Protein AF-W0ET87-F1 (afdb_monomer_lite)

Radius of gyration: 22.45 Å; chains: 1; bounding box: 50×34×64 Å

Structure (mmCIF, N/CA/C/O backbone):
data_AF-W0ET87-F1
#
_entry.id   AF-W0ET87-F1
#
loop_
_atom_site.group_PDB
_atom_site.id
_atom_site.type_symbol
_atom_site.label_atom_id
_atom_site.label_alt_id
_atom_site.label_comp_id
_atom_site.label_asym_id
_atom_site.label_entity_id
_atom_site.label_seq_id
_atom_site.pdbx_PDB_ins_code
_atom_site.Cartn_x
_atom_site.Cartn_y
_atom_site.Cartn_z
_atom_site.occupancy
_atom_site.B_iso_or_equiv
_atom_site.auth_seq_id
_atom_site.auth_comp_id
_atom_site.auth_asym_id
_atom_site.auth_atom_id
_atom_site.pdbx_PDB_model_num
ATOM 1 N N . MET A 1 1 ? 5.822 -16.889 -12.668 1.00 68.94 1 MET A N 1
ATOM 2 C CA . MET A 1 1 ? 5.903 -16.813 -11.177 1.00 68.94 1 MET A CA 1
ATOM 3 C C . MET A 1 1 ? 5.513 -15.397 -10.814 1.00 68.94 1 MET A C 1
ATOM 5 O O . MET A 1 1 ? 6.050 -14.494 -11.427 1.00 68.94 1 MET A O 1
ATOM 9 N N . LYS A 1 2 ? 4.578 -15.199 -9.883 1.00 88.69 2 LYS A N 1
ATOM 10 C CA . LYS A 1 2 ? 4.020 -13.876 -9.563 1.00 88.69 2 LYS A CA 1
ATOM 11 C C . LYS A 1 2 ? 5.105 -12.882 -9.116 1.00 88.69 2 LYS A C 1
ATOM 13 O O . LYS A 1 2 ? 5.770 -13.155 -8.118 1.00 88.69 2 LYS A O 1
ATOM 18 N N . LYS A 1 3 ? 5.260 -11.749 -9.814 1.00 95.38 3 LYS A N 1
ATOM 19 C CA . LYS A 1 3 ? 6.274 -10.720 -9.506 1.00 95.38 3 LYS A CA 1
ATOM 20 C C . LYS A 1 3 ? 5.695 -9.312 -9.394 1.00 95.38 3 LYS A C 1
ATOM 22 O O . LYS A 1 3 ? 4.732 -8.964 -10.070 1.00 95.38 3 LYS A O 1
ATOM 27 N N . ILE A 1 4 ? 6.312 -8.495 -8.551 1.00 98.06 4 ILE A N 1
ATOM 28 C CA . ILE A 1 4 ? 6.191 -7.039 -8.587 1.00 98.06 4 ILE A CA 1
ATOM 29 C C . ILE A 1 4 ? 7.116 -6.546 -9.701 1.00 98.06 4 ILE A C 1
ATOM 31 O O . ILE A 1 4 ? 8.290 -6.918 -9.732 1.00 98.06 4 ILE A O 1
ATOM 35 N N . ILE A 1 5 ? 6.591 -5.725 -10.607 1.00 98.19 5 ILE A N 1
ATOM 36 C CA . ILE A 1 5 ? 7.354 -5.151 -11.715 1.00 98.19 5 ILE A CA 1
ATOM 37 C C . ILE A 1 5 ? 7.649 -3.686 -11.406 1.00 98.19 5 ILE A C 1
ATOM 39 O O . ILE A 1 5 ? 6.719 -2.911 -11.202 1.00 98.19 5 ILE A O 1
ATOM 43 N N . LEU A 1 6 ? 8.925 -3.308 -11.378 1.00 97.88 6 LEU A N 1
ATOM 44 C CA . LEU A 1 6 ? 9.379 -1.929 -11.198 1.00 97.88 6 LEU A CA 1
ATOM 45 C C . LEU A 1 6 ? 9.915 -1.379 -12.518 1.00 97.88 6 LEU A C 1
ATOM 47 O O . LEU A 1 6 ? 10.867 -1.918 -13.068 1.00 97.88 6 LEU A O 1
ATOM 51 N N . ILE A 1 7 ? 9.324 -0.300 -13.013 1.00 96.94 7 ILE A N 1
ATOM 52 C CA . ILE A 1 7 ? 9.696 0.339 -14.272 1.00 96.94 7 ILE A CA 1
ATOM 53 C C . ILE A 1 7 ? 10.144 1.764 -13.967 1.00 96.94 7 ILE A C 1
ATOM 55 O O . ILE A 1 7 ? 9.320 2.642 -13.713 1.00 96.94 7 ILE A O 1
ATOM 59 N N . ASP A 1 8 ? 11.456 1.974 -13.958 1.00 93.19 8 ASP A N 1
ATOM 60 C CA . ASP A 1 8 ? 12.087 3.251 -13.628 1.00 93.19 8 ASP A CA 1
ATOM 61 C C . ASP A 1 8 ? 13.429 3.369 -14.329 1.00 93.19 8 ASP A C 1
ATOM 63 O O . ASP A 1 8 ? 14.240 2.448 -14.294 1.00 93.19 8 ASP A O 1
ATOM 67 N N . ASP A 1 9 ? 13.658 4.520 -14.949 1.00 82.62 9 ASP A N 1
ATOM 68 C CA . ASP A 1 9 ? 14.855 4.810 -15.739 1.00 82.62 9 ASP A CA 1
ATOM 69 C C . ASP A 1 9 ? 16.151 4.866 -14.905 1.00 82.62 9 ASP A C 1
ATOM 71 O O . ASP A 1 9 ? 17.242 4.890 -15.476 1.00 82.62 9 ASP A O 1
ATOM 75 N N . ASN A 1 10 ? 16.035 4.890 -13.566 1.00 83.38 10 ASN A N 1
ATOM 76 C CA . ASN A 1 10 ? 17.120 5.053 -12.595 1.00 83.38 10 ASN A CA 1
ATOM 77 C C . ASN A 1 10 ? 18.115 6.154 -12.992 1.00 83.38 10 ASN A C 1
ATOM 79 O O . ASN A 1 10 ? 19.332 6.036 -12.794 1.00 83.38 10 ASN A O 1
ATOM 83 N N . ASN A 1 11 ? 17.607 7.238 -13.584 1.00 75.94 11 ASN A N 1
ATOM 84 C CA . ASN A 1 11 ? 18.454 8.286 -14.125 1.00 75.94 11 ASN A CA 1
ATOM 85 C C . ASN A 1 11 ? 19.392 8.827 -13.030 1.00 75.94 11 ASN A C 1
ATOM 87 O O . ASN A 1 11 ? 18.965 9.130 -11.916 1.00 75.94 11 ASN A O 1
ATOM 91 N N . LYS A 1 12 ? 20.694 8.926 -13.328 1.00 77.69 12 LYS A N 1
ATOM 92 C CA . LYS A 1 12 ? 21.753 9.360 -12.390 1.00 77.69 12 LYS A CA 1
ATOM 93 C C . LYS A 1 12 ? 21.871 8.523 -11.103 1.00 77.69 12 LYS A C 1
ATOM 95 O O . LYS A 1 12 ? 22.343 9.049 -10.096 1.00 77.69 12 LYS A O 1
ATOM 100 N N . ASN A 1 13 ? 21.501 7.239 -11.127 1.00 83.06 13 ASN A N 1
ATOM 101 C CA . ASN A 1 13 ? 21.606 6.337 -9.971 1.00 83.06 13 ASN A CA 1
ATOM 102 C C . ASN A 1 13 ? 20.797 6.828 -8.751 1.00 83.06 13 ASN A C 1
ATOM 104 O O . ASN A 1 13 ? 21.230 6.743 -7.597 1.00 83.06 13 ASN A O 1
ATOM 108 N N . GLN A 1 14 ? 19.622 7.404 -9.014 1.00 84.31 14 GLN A N 1
ATOM 109 C CA . GLN A 1 14 ? 18.748 7.962 -7.984 1.00 84.31 14 GLN A CA 1
ATOM 110 C C . GLN A 1 14 ? 18.312 6.919 -6.948 1.00 84.31 14 GLN A C 1
ATOM 112 O O . GLN A 1 14 ? 18.161 7.270 -5.780 1.00 84.31 14 GLN A O 1
ATOM 117 N N . ARG A 1 15 ? 18.164 5.640 -7.318 1.00 90.00 15 ARG A N 1
ATOM 118 C CA . ARG A 1 15 ? 17.818 4.579 -6.355 1.00 90.00 15 ARG A CA 1
ATOM 119 C C . ARG A 1 15 ? 18.801 4.513 -5.194 1.00 90.00 15 ARG A C 1
ATOM 121 O O . ARG A 1 15 ? 18.373 4.505 -4.041 1.00 90.00 15 ARG A O 1
ATOM 128 N N . ALA A 1 16 ? 20.103 4.550 -5.475 1.00 88.50 16 ALA A N 1
ATOM 129 C CA . ALA A 1 16 ? 21.128 4.552 -4.435 1.00 88.50 16 ALA A CA 1
ATOM 130 C C . ALA A 1 16 ? 21.018 5.785 -3.521 1.00 88.50 16 ALA A C 1
ATOM 132 O O . ALA A 1 16 ? 21.155 5.668 -2.304 1.00 88.50 16 ALA A O 1
ATOM 133 N N . VAL A 1 17 ? 20.700 6.956 -4.088 1.00 88.50 17 VAL A N 1
ATOM 134 C CA . VAL A 1 17 ? 20.497 8.204 -3.328 1.00 88.50 17 VAL A CA 1
ATOM 135 C C . VAL A 1 17 ? 19.325 8.086 -2.350 1.00 88.50 17 VAL A C 1
ATOM 137 O O . VAL A 1 17 ? 19.422 8.563 -1.221 1.00 88.50 17 VAL A O 1
ATOM 140 N N . TYR A 1 18 ? 18.245 7.406 -2.742 1.00 89.81 18 TYR A N 1
ATOM 141 C CA . TYR A 1 18 ? 17.087 7.157 -1.878 1.00 89.81 18 TYR A CA 1
ATOM 142 C C . TYR A 1 18 ? 17.233 5.915 -0.977 1.00 89.81 18 TYR A C 1
ATOM 144 O O . TYR A 1 18 ? 16.271 5.516 -0.324 1.00 89.81 18 TYR A O 1
ATOM 152 N N . GLY A 1 19 ? 18.416 5.291 -0.914 1.00 90.69 19 GLY A N 1
ATOM 153 C CA . GLY A 1 19 ? 18.654 4.100 -0.090 1.00 90.69 19 GLY A CA 1
ATOM 154 C C . GLY A 1 19 ? 18.003 2.820 -0.631 1.00 90.69 19 GLY A C 1
ATOM 155 O O . GLY A 1 19 ? 17.813 1.857 0.115 1.00 90.69 19 GLY A O 1
ATOM 156 N N . ALA A 1 20 ? 17.672 2.796 -1.924 1.00 94.00 20 ALA A N 1
ATOM 157 C CA . ALA A 1 20 ? 17.036 1.682 -2.619 1.00 94.00 20 ALA A CA 1
ATOM 158 C C . ALA A 1 20 ? 18.021 0.786 -3.395 1.00 94.00 20 ALA A C 1
ATOM 160 O O . ALA A 1 20 ? 17.602 0.056 -4.289 1.00 94.00 20 ALA A O 1
ATOM 161 N N . SER A 1 21 ? 19.312 0.777 -3.030 1.00 93.19 21 SER A N 1
ATOM 162 C CA . SER A 1 21 ? 20.344 -0.067 -3.668 1.00 93.19 21 SER A CA 1
ATOM 163 C C . SER A 1 21 ? 20.011 -1.561 -3.658 1.00 93.19 21 SER A C 1
ATOM 165 O O . SER A 1 21 ? 20.470 -2.301 -4.515 1.00 93.19 21 SER A O 1
ATOM 167 N N . PHE A 1 22 ? 19.153 -2.009 -2.733 1.00 94.62 22 PHE A N 1
ATOM 168 C CA . PHE A 1 22 ? 18.667 -3.390 -2.678 1.00 94.62 22 PHE A CA 1
ATOM 169 C C . PHE A 1 22 ? 17.938 -3.840 -3.959 1.00 94.62 22 PHE A C 1
ATOM 171 O O . PHE A 1 22 ? 17.780 -5.043 -4.166 1.00 94.62 22 PHE A O 1
ATOM 178 N N . VAL A 1 23 ? 17.438 -2.894 -4.770 1.00 94.31 23 VAL A N 1
ATOM 179 C CA . VAL A 1 23 ? 16.853 -3.170 -6.089 1.00 94.31 23 VAL A CA 1
ATOM 180 C C . VAL A 1 23 ? 17.948 -3.634 -7.042 1.00 94.31 23 VAL A C 1
ATOM 182 O O . VAL A 1 23 ? 17.816 -4.696 -7.634 1.00 94.31 23 VAL A O 1
ATOM 185 N N . ASP A 1 24 ? 19.037 -2.869 -7.126 1.00 92.56 24 ASP A N 1
ATOM 186 C CA . ASP A 1 24 ? 20.145 -3.114 -8.053 1.00 92.56 24 ASP A CA 1
ATOM 187 C C . ASP A 1 24 ? 21.079 -4.244 -7.560 1.00 92.56 24 ASP A C 1
ATOM 189 O O . ASP A 1 24 ? 21.813 -4.846 -8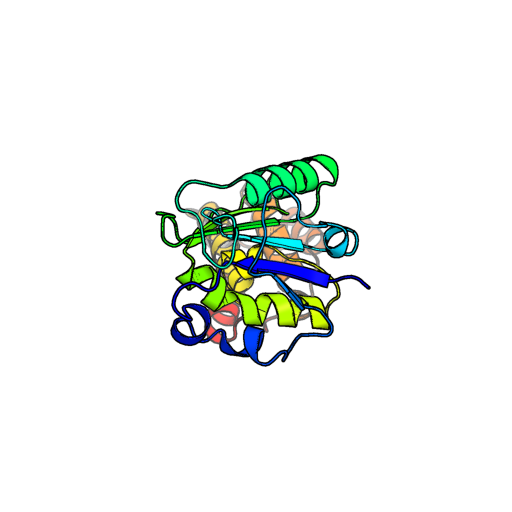.337 1.00 92.56 24 ASP A O 1
ATOM 193 N N . GLU A 1 25 ? 21.040 -4.558 -6.261 1.00 93.00 25 GLU A N 1
ATOM 194 C CA . GLU A 1 25 ? 21.728 -5.697 -5.629 1.00 93.00 25 GLU A CA 1
ATOM 195 C C . GLU A 1 25 ? 20.944 -7.021 -5.735 1.00 93.00 25 GLU A C 1
ATOM 197 O O . GLU A 1 25 ? 21.347 -8.021 -5.136 1.00 93.00 25 GLU A O 1
ATOM 202 N N . ASP A 1 26 ? 19.806 -7.043 -6.442 1.00 92.31 26 ASP A N 1
ATOM 203 C CA . ASP A 1 26 ? 18.967 -8.233 -6.646 1.00 92.31 26 ASP A CA 1
ATOM 204 C C . ASP A 1 26 ? 18.483 -8.908 -5.342 1.00 92.31 26 ASP A C 1
ATOM 206 O O . ASP A 1 26 ? 18.104 -10.085 -5.320 1.00 92.31 26 ASP A O 1
ATOM 210 N N . PHE A 1 27 ? 18.412 -8.162 -4.232 1.00 95.00 27 PHE A N 1
ATOM 211 C CA . PHE A 1 27 ? 18.064 -8.704 -2.908 1.00 95.00 27 PHE A CA 1
ATOM 212 C C . PHE A 1 27 ? 16.677 -9.378 -2.876 1.00 95.00 27 PHE A C 1
ATOM 214 O O . PHE A 1 27 ? 16.430 -10.296 -2.088 1.00 95.00 27 PHE A O 1
ATOM 221 N N . TYR A 1 28 ? 15.765 -8.926 -3.740 1.00 95.94 28 TYR A N 1
ATOM 222 C CA . TYR A 1 28 ? 14.410 -9.461 -3.895 1.00 95.94 28 TYR A CA 1
ATOM 223 C C . TYR A 1 28 ? 14.152 -10.061 -5.287 1.00 95.94 28 TYR A C 1
ATOM 225 O O . TYR A 1 28 ? 12.999 -10.103 -5.705 1.00 95.94 28 TYR A O 1
ATOM 233 N N . ALA A 1 29 ? 15.168 -10.531 -6.019 1.00 94.94 29 ALA A N 1
ATOM 234 C CA . ALA A 1 29 ? 15.014 -11.011 -7.406 1.00 94.94 29 ALA A CA 1
ATOM 235 C C . ALA A 1 29 ? 13.977 -12.147 -7.599 1.00 94.94 29 ALA A C 1
ATOM 237 O O . ALA A 1 29 ? 13.464 -12.372 -8.706 1.00 94.94 29 ALA A O 1
ATOM 238 N N . ASP A 1 30 ? 13.633 -12.863 -6.522 1.00 95.00 30 ASP A N 1
ATOM 239 C CA . ASP A 1 30 ? 12.583 -13.882 -6.503 1.00 95.00 30 ASP A CA 1
ATOM 240 C C . ASP A 1 30 ? 11.166 -13.302 -6.650 1.00 95.00 30 ASP A C 1
ATOM 242 O O . ASP A 1 30 ? 10.299 -13.955 -7.229 1.00 95.00 30 ASP A O 1
ATOM 246 N N . VAL A 1 31 ? 10.937 -12.071 -6.183 1.00 96.56 31 VAL A N 1
ATOM 247 C CA . VAL A 1 31 ? 9.611 -11.424 -6.148 1.00 96.56 31 VAL A CA 1
ATOM 248 C C . VAL A 1 31 ? 9.557 -10.052 -6.821 1.00 96.56 31 VAL A C 1
ATOM 250 O O . VAL A 1 31 ? 8.465 -9.584 -7.126 1.00 96.56 31 VAL A O 1
ATOM 253 N N . LEU A 1 32 ? 10.699 -9.414 -7.068 1.00 97.38 32 LEU A N 1
ATOM 254 C CA . LEU A 1 32 ? 10.841 -8.134 -7.753 1.00 97.38 32 LEU A CA 1
ATOM 255 C C . LEU A 1 32 ? 11.541 -8.360 -9.094 1.00 97.38 32 LEU A C 1
ATOM 257 O O . LEU A 1 32 ? 12.531 -9.084 -9.180 1.00 97.38 32 LEU A O 1
ATOM 261 N N . TYR A 1 33 ? 11.030 -7.726 -10.141 1.00 96.56 33 TYR A N 1
ATOM 262 C CA . TYR A 1 33 ? 11.700 -7.615 -11.428 1.00 96.56 33 TYR A CA 1
ATOM 263 C C . TYR A 1 33 ? 11.714 -6.148 -11.836 1.00 96.56 33 TYR A C 1
ATOM 265 O O . TYR A 1 33 ? 10.653 -5.529 -11.892 1.00 96.56 33 TYR A O 1
ATOM 273 N N . HIS A 1 34 ? 12.896 -5.585 -12.076 1.00 95.44 34 HIS A N 1
ATOM 274 C CA . HIS A 1 34 ? 13.030 -4.183 -12.455 1.00 95.44 34 HIS A CA 1
ATOM 275 C C . HIS A 1 34 ? 13.462 -4.040 -13.918 1.00 95.44 34 HIS A C 1
ATOM 277 O O . HIS A 1 34 ? 14.212 -4.860 -14.446 1.00 95.44 34 HIS A O 1
ATOM 283 N N . VAL A 1 35 ? 12.959 -2.999 -14.577 1.00 94.88 35 VAL A N 1
ATOM 284 C CA . VAL A 1 35 ? 13.202 -2.701 -15.987 1.00 94.88 35 VAL A CA 1
ATOM 285 C C . VAL A 1 35 ? 13.437 -1.202 -16.136 1.00 94.88 35 VAL A C 1
ATOM 287 O O . VAL A 1 35 ? 12.665 -0.396 -15.628 1.00 94.88 35 VAL A O 1
ATOM 290 N N . GLU A 1 36 ? 14.501 -0.825 -16.840 1.00 92.69 36 GLU A N 1
ATOM 291 C CA . GLU A 1 36 ? 14.894 0.589 -16.979 1.00 92.69 36 GLU A CA 1
ATOM 292 C C . GLU A 1 36 ? 14.797 1.090 -18.419 1.00 92.69 36 GLU A C 1
ATOM 294 O O . GLU A 1 36 ? 14.453 2.238 -18.675 1.00 92.69 36 GLU A O 1
ATOM 299 N N . LYS A 1 37 ? 15.112 0.219 -19.382 1.00 93.56 37 LYS A N 1
ATOM 300 C CA . LYS A 1 37 ? 15.305 0.585 -20.786 1.00 93.56 37 LYS A CA 1
ATOM 301 C C . LYS A 1 37 ? 14.165 0.032 -21.625 1.00 93.56 37 LYS A C 1
ATOM 303 O O . LYS A 1 37 ? 14.208 -1.126 -22.041 1.00 93.56 37 LYS A O 1
ATOM 308 N N . LEU A 1 38 ? 13.155 0.860 -21.868 1.00 94.19 38 LEU A N 1
ATOM 309 C CA . LEU A 1 38 ? 11.981 0.504 -22.662 1.00 94.19 38 LEU A CA 1
ATOM 310 C C . LEU A 1 38 ? 11.735 1.521 -23.767 1.00 94.19 38 LEU A C 1
ATOM 312 O O . LEU A 1 38 ? 12.108 2.677 -23.641 1.00 94.19 38 LEU A O 1
ATOM 316 N N . ASN A 1 39 ? 11.100 1.087 -24.848 1.00 93.56 39 ASN A N 1
ATOM 317 C CA . ASN A 1 39 ? 10.609 1.954 -25.910 1.00 93.56 39 ASN A CA 1
ATOM 318 C C . ASN A 1 39 ? 9.333 1.370 -26.536 1.00 93.56 39 ASN A C 1
ATOM 320 O O . ASN A 1 39 ? 8.828 0.320 -26.127 1.00 93.56 39 ASN A O 1
ATOM 324 N N . SER A 1 40 ? 8.823 2.034 -27.573 1.00 92.50 40 SER A N 1
ATOM 325 C CA . SER A 1 40 ? 7.613 1.626 -28.296 1.00 92.50 40 SER A CA 1
ATOM 326 C C . SER A 1 40 ? 7.639 0.203 -28.868 1.00 92.50 40 SER A C 1
ATOM 328 O O . SER A 1 40 ? 6.568 -0.353 -29.091 1.00 92.50 40 SER A O 1
ATOM 330 N N . GLN A 1 41 ? 8.808 -0.408 -29.073 1.00 93.62 41 GLN A N 1
ATOM 331 C CA . GLN A 1 41 ? 8.971 -1.747 -29.655 1.00 93.62 41 GLN A CA 1
ATOM 332 C C . GLN A 1 41 ? 9.352 -2.818 -28.626 1.00 93.62 41 GLN A C 1
ATOM 334 O O . GLN A 1 41 ? 9.460 -3.989 -28.985 1.00 93.62 41 GLN A O 1
ATOM 339 N N . SER A 1 42 ? 9.551 -2.449 -27.358 1.00 94.06 42 SER A N 1
ATOM 340 C CA . SER A 1 42 ? 9.906 -3.406 -26.310 1.00 94.06 42 SER A CA 1
ATOM 341 C C . SER A 1 42 ? 8.849 -4.503 -26.159 1.00 94.06 42 SER A C 1
ATOM 343 O O . SER A 1 42 ? 7.640 -4.236 -26.217 1.00 94.06 42 SER A O 1
ATOM 345 N N . ASP A 1 43 ? 9.318 -5.734 -25.943 1.00 94.62 43 ASP A N 1
ATOM 346 C CA . ASP A 1 43 ? 8.470 -6.848 -25.529 1.00 94.62 43 ASP A CA 1
ATOM 347 C C . ASP A 1 43 ? 8.020 -6.629 -24.080 1.00 94.62 43 ASP A C 1
ATOM 349 O O . ASP A 1 43 ? 8.847 -6.464 -23.185 1.00 94.62 43 ASP A O 1
ATOM 353 N N . LEU A 1 44 ? 6.704 -6.615 -23.867 1.00 95.69 44 LEU A N 1
ATOM 354 C CA . LEU A 1 44 ? 6.077 -6.413 -22.561 1.00 95.69 44 LEU A CA 1
ATOM 355 C C . LEU A 1 44 ? 5.611 -7.734 -21.929 1.00 95.69 44 LEU A C 1
ATOM 357 O O . LEU A 1 44 ? 4.888 -7.717 -20.938 1.00 95.69 44 LEU A O 1
ATOM 361 N N . SER A 1 45 ? 6.032 -8.889 -22.462 1.00 94.88 45 SER A N 1
ATOM 362 C CA . SER A 1 45 ? 5.673 -10.217 -21.941 1.00 94.88 45 SER A CA 1
ATOM 363 C C . SER A 1 45 ? 6.034 -10.428 -20.464 1.00 94.88 45 SER A C 1
ATOM 365 O O . SER A 1 45 ? 5.391 -11.228 -19.783 1.00 94.88 45 SER A O 1
ATOM 367 N N . PHE A 1 46 ? 6.997 -9.668 -19.928 1.00 94.12 46 PHE A N 1
ATOM 368 C CA . PHE A 1 46 ? 7.329 -9.653 -18.500 1.00 94.12 46 PHE A CA 1
ATOM 369 C C . PHE A 1 46 ? 6.167 -9.182 -17.605 1.00 94.12 46 PHE A C 1
ATOM 371 O O . PHE A 1 46 ? 6.153 -9.492 -16.414 1.00 94.12 46 PHE A O 1
ATOM 378 N N . LEU A 1 47 ? 5.181 -8.467 -18.159 1.00 96.44 47 LEU A N 1
ATOM 379 C CA . LEU A 1 47 ? 3.980 -8.040 -17.440 1.00 96.44 47 LEU A CA 1
ATOM 380 C C . LEU A 1 47 ? 2.966 -9.175 -17.233 1.00 96.44 47 LEU A C 1
ATOM 382 O O . LEU A 1 47 ? 2.130 -9.071 -16.336 1.00 96.44 47 LEU A O 1
ATOM 386 N N . ASN A 1 48 ? 3.046 -10.272 -17.995 1.00 93.69 48 ASN A N 1
ATOM 387 C CA . ASN A 1 48 ? 2.076 -11.377 -17.929 1.00 93.69 48 ASN A CA 1
ATOM 388 C C . ASN A 1 48 ? 2.017 -12.046 -16.543 1.00 93.69 48 ASN A C 1
ATOM 390 O O . ASN A 1 48 ? 0.993 -12.600 -16.153 1.00 93.69 48 ASN A O 1
ATOM 394 N N . ASP A 1 49 ? 3.123 -11.998 -15.799 1.00 91.00 49 ASP A N 1
ATOM 395 C CA . ASP A 1 49 ? 3.268 -12.552 -14.449 1.00 91.00 49 ASP A CA 1
ATOM 396 C C . ASP A 1 49 ? 3.142 -11.473 -13.345 1.00 91.00 49 ASP A C 1
ATOM 398 O O . ASP A 1 49 ? 3.388 -11.750 -12.162 1.00 91.00 49 ASP A O 1
ATOM 402 N N . ALA A 1 50 ? 2.792 -10.234 -13.707 1.00 96.94 50 ALA A N 1
ATOM 403 C CA . ALA A 1 50 ? 2.751 -9.111 -12.781 1.00 96.94 50 ALA A CA 1
ATOM 404 C C . ALA A 1 50 ? 1.597 -9.244 -11.777 1.00 96.94 50 ALA A C 1
ATOM 406 O O . ALA A 1 50 ? 0.432 -9.374 -12.142 1.00 96.94 50 ALA A O 1
ATOM 407 N N . VAL A 1 51 ? 1.917 -9.148 -10.486 1.00 97.19 51 VAL A N 1
ATOM 408 C CA . VAL A 1 51 ? 0.914 -8.932 -9.425 1.00 97.19 51 VAL A CA 1
ATOM 409 C C . VAL A 1 51 ? 0.726 -7.463 -9.080 1.00 97.19 51 VAL A C 1
ATOM 411 O O . VAL A 1 51 ? -0.256 -7.107 -8.436 1.00 97.19 51 VAL A O 1
ATOM 414 N N . CYS A 1 52 ? 1.693 -6.631 -9.452 1.00 98.25 52 CYS A N 1
ATOM 415 C CA . CYS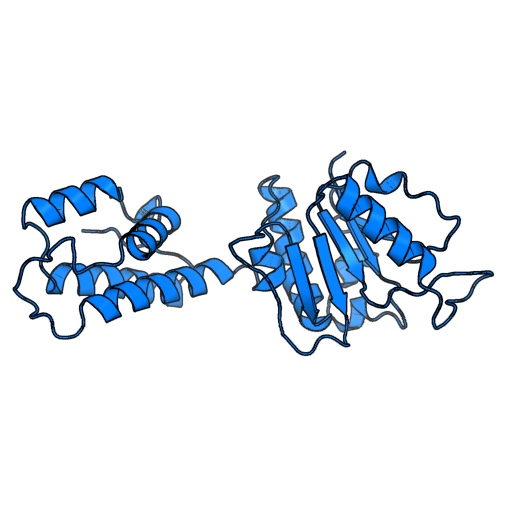 A 1 52 ? 1.695 -5.199 -9.220 1.00 98.25 52 CYS A CA 1
ATOM 416 C C . CYS A 1 52 ? 2.690 -4.551 -10.184 1.00 98.25 52 CYS A C 1
ATOM 418 O O . CYS A 1 52 ? 3.794 -5.076 -10.349 1.00 98.25 52 CYS A O 1
ATOM 420 N N . VAL A 1 53 ? 2.332 -3.407 -10.765 1.00 98.44 53 VAL A N 1
ATOM 421 C CA . VAL A 1 53 ? 3.221 -2.606 -11.619 1.00 98.44 53 VAL A CA 1
ATOM 422 C C . VAL A 1 53 ? 3.530 -1.272 -10.940 1.00 98.44 53 VAL A C 1
ATOM 424 O O . VAL A 1 53 ? 2.632 -0.533 -10.557 1.00 98.44 53 VAL A O 1
ATOM 427 N N . MET A 1 54 ? 4.806 -0.954 -10.769 1.00 98.25 54 MET A N 1
ATOM 428 C CA . MET A 1 54 ? 5.282 0.331 -10.261 1.00 98.25 54 MET A CA 1
ATOM 429 C C . MET A 1 54 ? 5.908 1.077 -11.428 1.00 98.25 54 MET A C 1
ATOM 431 O O . MET A 1 54 ? 6.946 0.656 -11.931 1.00 98.25 54 MET A O 1
ATOM 435 N N . LEU A 1 55 ? 5.272 2.151 -11.874 1.00 97.62 55 LEU A N 1
ATOM 436 C CA . LEU A 1 55 ? 5.633 2.856 -13.096 1.00 97.62 55 LEU A CA 1
ATOM 437 C C . LEU A 1 55 ? 6.078 4.281 -12.773 1.00 97.62 55 LEU A C 1
ATOM 439 O O . LEU A 1 55 ? 5.351 5.050 -12.141 1.00 97.62 55 LEU A O 1
ATOM 443 N N . HIS A 1 56 ? 7.277 4.634 -13.225 1.00 95.75 56 HIS A N 1
ATOM 444 C CA . HIS A 1 56 ? 7.747 6.008 -13.182 1.00 95.75 56 HIS A CA 1
ATOM 445 C C . HIS A 1 56 ? 6.896 6.878 -14.121 1.00 95.75 56 HIS A C 1
ATOM 447 O O . HIS A 1 56 ? 6.824 6.625 -15.323 1.00 95.75 56 HIS A O 1
ATOM 453 N N . ASP A 1 57 ? 6.241 7.910 -13.587 1.00 93.56 57 ASP A N 1
ATOM 454 C CA . ASP A 1 57 ? 5.213 8.667 -14.317 1.00 93.56 57 ASP A CA 1
ATOM 455 C C . ASP A 1 57 ? 5.786 9.488 -15.487 1.00 93.56 57 ASP A C 1
ATOM 457 O O . ASP A 1 57 ? 5.105 9.753 -16.476 1.00 93.56 57 ASP A O 1
ATOM 461 N N . SER A 1 58 ? 7.071 9.840 -15.425 1.00 90.75 58 SER A N 1
ATOM 462 C CA . SER A 1 58 ? 7.782 10.508 -16.519 1.00 90.75 58 SER A CA 1
ATOM 463 C C . SER A 1 58 ? 8.768 9.585 -17.238 1.00 90.75 58 SER A C 1
ATOM 465 O O . SER A 1 58 ? 9.793 10.065 -17.709 1.00 90.75 58 SER A O 1
ATOM 467 N N . LEU A 1 59 ? 8.516 8.269 -17.269 1.00 92.44 59 LEU A N 1
ATOM 468 C CA . LEU A 1 59 ? 9.374 7.296 -17.958 1.00 92.44 59 LEU A CA 1
ATOM 469 C C . LEU A 1 59 ? 9.633 7.714 -19.412 1.00 92.44 59 LEU A C 1
ATOM 471 O O . LEU A 1 59 ? 8.698 7.796 -20.210 1.00 92.44 59 LEU A O 1
ATOM 475 N N . GLU A 1 60 ? 10.898 7.943 -19.748 1.00 92.19 60 GLU A N 1
ATOM 476 C CA . GLU A 1 60 ? 11.343 8.278 -21.101 1.00 92.19 60 GLU A CA 1
ATOM 477 C C . GLU A 1 60 ? 11.725 7.021 -21.889 1.00 92.19 60 GLU A C 1
ATOM 479 O O . GLU A 1 60 ? 12.267 6.060 -21.338 1.00 92.19 60 GLU A O 1
ATOM 484 N N . ASP A 1 61 ? 11.474 7.030 -23.198 1.00 91.94 61 ASP A N 1
ATOM 485 C CA . ASP A 1 61 ? 11.855 5.922 -24.066 1.00 91.94 61 ASP A CA 1
ATOM 486 C C . ASP A 1 61 ? 13.379 5.870 -24.257 1.00 91.94 61 ASP A C 1
ATOM 488 O O . ASP A 1 61 ? 14.029 6.869 -24.563 1.00 91.94 61 ASP A O 1
ATOM 492 N N . TYR A 1 62 ? 13.946 4.671 -24.165 1.00 92.75 62 TYR A N 1
ATOM 493 C CA . TYR A 1 62 ? 15.343 4.380 -24.458 1.00 92.75 62 TYR A CA 1
ATOM 494 C C . TYR A 1 62 ? 15.510 3.929 -25.916 1.00 92.75 62 TYR A C 1
ATOM 496 O O . TYR A 1 62 ? 15.129 2.814 -26.296 1.00 92.75 62 TYR A O 1
ATOM 504 N N . ILE A 1 63 ? 16.087 4.793 -26.752 1.00 91.25 63 ILE A N 1
ATOM 505 C CA . ILE A 1 63 ? 16.232 4.595 -28.199 1.00 91.25 63 ILE A CA 1
ATOM 506 C C . ILE A 1 63 ? 17.694 4.828 -28.582 1.00 91.25 63 ILE A C 1
ATOM 508 O O . ILE A 1 63 ? 18.299 5.824 -28.203 1.00 91.25 63 ILE A O 1
ATOM 512 N N . ASN A 1 64 ? 18.279 3.905 -29.351 1.00 90.69 64 ASN A N 1
ATOM 513 C CA . ASN A 1 64 ? 19.651 4.016 -29.868 1.00 90.69 64 ASN A CA 1
ATOM 514 C C . ASN A 1 64 ? 20.734 4.286 -28.801 1.00 90.69 64 ASN A C 1
ATOM 516 O O . ASN A 1 64 ? 21.758 4.890 -29.102 1.00 90.69 64 ASN A O 1
ATOM 520 N N . GLY A 1 65 ? 20.539 3.800 -27.571 1.00 87.88 65 GLY A N 1
ATOM 521 C CA . GLY A 1 65 ? 21.525 3.924 -26.494 1.00 87.88 65 GLY A CA 1
ATOM 522 C C . GLY A 1 65 ? 21.295 5.094 -25.533 1.00 87.88 65 GLY A C 1
ATOM 523 O O . GLY A 1 65 ? 22.019 5.193 -24.540 1.00 87.88 65 GLY A O 1
ATOM 524 N N . GLU A 1 66 ? 20.279 5.925 -25.770 1.00 90.56 66 GLU A N 1
ATOM 525 C CA . GLU A 1 66 ? 19.999 7.134 -24.990 1.00 90.56 66 GLU A CA 1
ATOM 526 C C . GLU A 1 66 ? 18.516 7.235 -24.609 1.00 90.56 66 GLU A C 1
ATOM 528 O O . GLU A 1 66 ? 17.647 6.690 -25.291 1.00 90.56 66 GLU A O 1
ATOM 533 N N . PHE A 1 67 ? 18.225 7.936 -23.509 1.00 88.75 67 PHE A N 1
ATOM 534 C CA . PHE A 1 67 ? 16.857 8.309 -23.147 1.00 88.75 67 PHE A CA 1
ATOM 535 C C . PHE A 1 67 ? 16.427 9.523 -23.972 1.00 88.75 67 PHE A C 1
ATOM 537 O O . PHE A 1 67 ? 17.118 10.544 -24.004 1.00 88.75 67 PHE A O 1
ATOM 544 N N . VAL A 1 68 ? 15.301 9.397 -24.670 1.00 89.06 68 VAL A N 1
ATOM 545 C CA . VAL A 1 68 ? 14.759 10.443 -25.535 1.00 89.06 68 VAL A CA 1
ATOM 546 C C . VAL A 1 68 ? 13.732 11.249 -24.755 1.00 89.06 68 VAL A C 1
ATOM 548 O O . VAL A 1 68 ? 12.588 10.823 -24.576 1.00 89.06 68 VAL A O 1
ATOM 551 N N . PHE A 1 69 ? 14.142 12.451 -24.346 1.00 82.88 69 PHE A N 1
ATOM 552 C CA . PHE A 1 69 ? 13.277 13.415 -23.671 1.00 82.88 69 PHE A CA 1
ATOM 553 C C . PHE A 1 69 ? 11.973 13.614 -24.452 1.00 82.88 69 PHE A C 1
ATOM 555 O O . PHE A 1 69 ? 12.006 13.782 -25.673 1.00 82.88 69 PHE A O 1
ATOM 562 N N . SER A 1 70 ? 10.834 13.627 -23.753 1.00 83.81 70 SER A N 1
ATOM 563 C CA . SER A 1 70 ? 9.458 13.738 -24.287 1.00 83.81 70 SER A CA 1
ATOM 564 C C . SER A 1 70 ? 8.892 12.538 -25.061 1.00 83.81 70 SER A C 1
ATOM 566 O O . SER A 1 70 ? 7.730 12.579 -25.472 1.00 83.81 70 SER A O 1
ATOM 568 N N . SER A 1 71 ? 9.656 11.456 -25.246 1.00 89.88 71 SER A N 1
ATOM 569 C CA . SER A 1 71 ? 9.123 10.211 -25.806 1.00 89.88 71 SER A CA 1
ATOM 570 C C . SER A 1 71 ? 8.655 9.295 -24.678 1.00 89.88 71 SER A C 1
ATOM 572 O O . SER A 1 71 ? 9.460 8.875 -23.855 1.00 89.88 71 SER A O 1
ATOM 574 N N . HIS A 1 72 ? 7.358 8.985 -24.642 1.00 92.50 72 HIS A N 1
ATOM 575 C CA . HIS A 1 72 ? 6.719 8.218 -23.561 1.00 92.50 72 HIS A CA 1
ATOM 576 C C . HIS A 1 72 ? 5.922 7.011 -24.086 1.00 92.50 72 HIS A C 1
ATOM 578 O O . HIS A 1 72 ? 4.953 6.569 -23.471 1.00 92.50 72 HIS A O 1
ATOM 584 N N . LYS A 1 73 ? 6.289 6.469 -25.254 1.00 94.19 73 LYS A N 1
ATOM 585 C CA . LYS A 1 73 ? 5.498 5.437 -25.938 1.00 94.19 73 LYS A CA 1
ATOM 586 C C . LYS A 1 73 ? 5.494 4.100 -25.213 1.00 94.19 73 LYS A C 1
ATOM 588 O O . LYS A 1 73 ? 4.484 3.403 -25.254 1.00 94.19 73 LYS A O 1
ATOM 593 N N . ALA A 1 74 ? 6.581 3.732 -24.538 1.00 94.19 74 ALA A N 1
ATOM 594 C CA . ALA A 1 74 ? 6.578 2.569 -23.657 1.00 94.19 74 ALA A CA 1
ATOM 595 C C . ALA A 1 74 ? 5.585 2.746 -22.505 1.00 94.19 74 ALA A C 1
ATOM 597 O O . ALA A 1 74 ? 4.815 1.830 -22.225 1.00 94.19 74 ALA A O 1
ATOM 598 N N . LYS A 1 75 ? 5.579 3.929 -21.875 1.00 95.12 75 LYS A N 1
ATOM 599 C CA . LYS A 1 75 ? 4.675 4.258 -20.770 1.00 95.12 75 LYS A CA 1
ATOM 600 C C . LYS A 1 75 ? 3.212 4.124 -21.198 1.00 95.12 75 LYS A C 1
ATOM 602 O O . LYS A 1 75 ? 2.483 3.389 -20.545 1.00 95.12 75 LYS A O 1
ATOM 607 N N . GLU A 1 76 ? 2.830 4.745 -22.317 1.00 95.75 76 GLU A N 1
ATOM 608 C CA . GLU A 1 76 ? 1.471 4.654 -22.883 1.00 95.75 76 GLU A CA 1
ATOM 609 C C . GLU A 1 76 ? 1.033 3.183 -23.039 1.00 95.75 76 GLU A C 1
ATOM 611 O O . GLU A 1 76 ? -0.010 2.783 -22.532 1.00 95.75 76 GLU A O 1
ATOM 616 N N . ARG A 1 77 ? 1.883 2.333 -23.635 1.00 97.00 77 ARG A N 1
ATOM 617 C CA . ARG A 1 77 ? 1.588 0.898 -23.813 1.00 97.00 77 ARG A CA 1
ATOM 618 C C . ARG A 1 77 ? 1.444 0.132 -22.492 1.00 97.00 77 ARG A C 1
ATOM 620 O O . ARG A 1 77 ? 0.684 -0.830 -22.422 1.00 97.00 77 ARG A O 1
ATOM 627 N N . ILE A 1 78 ? 2.211 0.501 -21.466 1.00 97.25 78 ILE A N 1
ATOM 628 C CA . ILE A 1 78 ? 2.115 -0.115 -20.135 1.00 97.25 78 ILE A CA 1
ATOM 629 C C . ILE A 1 78 ? 0.823 0.324 -19.441 1.00 97.25 78 ILE A C 1
ATOM 631 O O . ILE A 1 78 ? 0.170 -0.501 -18.809 1.00 97.25 78 ILE A O 1
ATOM 635 N N . GLU A 1 79 ? 0.440 1.595 -19.563 1.00 96.44 79 GLU A N 1
ATOM 636 C CA . GLU A 1 79 ? -0.827 2.104 -19.031 1.00 96.44 79 GLU A CA 1
ATOM 637 C C . GLU A 1 79 ? -2.025 1.414 -19.692 1.00 96.44 79 GLU A C 1
ATOM 639 O O . GLU A 1 79 ? -2.921 0.968 -18.975 1.00 96.44 79 GLU A O 1
ATOM 644 N N . ASP A 1 80 ? -2.003 1.233 -21.017 1.00 96.69 80 ASP A N 1
ATOM 645 C CA . ASP A 1 80 ? -3.023 0.469 -21.748 1.00 96.69 80 ASP A CA 1
ATOM 646 C C . ASP A 1 80 ? -3.129 -0.966 -21.204 1.00 96.69 80 ASP A C 1
ATOM 648 O O . ASP A 1 80 ? -4.214 -1.422 -20.842 1.00 96.69 80 ASP A O 1
ATOM 652 N N . TYR A 1 81 ? -1.995 -1.656 -21.030 1.00 96.44 81 TYR A N 1
ATOM 653 C CA . TYR A 1 81 ? -1.967 -2.995 -20.431 1.00 96.44 81 TYR A CA 1
ATOM 654 C C . TYR A 1 81 ? -2.556 -3.018 -19.011 1.00 96.44 81 TYR A C 1
ATOM 656 O O . TYR A 1 81 ? -3.308 -3.930 -18.652 1.00 96.44 81 TYR A O 1
ATOM 664 N N . ILE A 1 82 ? -2.216 -2.029 -18.177 1.00 96.56 82 ILE A N 1
ATOM 665 C CA . IL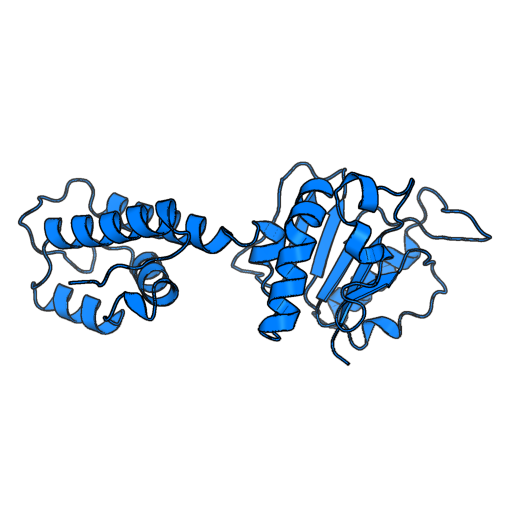E A 1 82 ? -2.740 -1.922 -16.810 1.00 96.56 82 ILE A CA 1
ATOM 666 C C . ILE A 1 82 ? -4.261 -1.761 -16.834 1.00 96.56 82 ILE A C 1
ATOM 668 O O . ILE A 1 82 ? -4.957 -2.424 -16.063 1.00 96.56 82 ILE A O 1
ATOM 672 N N . GLN A 1 83 ? -4.781 -0.921 -17.730 1.00 94.81 83 GLN A N 1
ATOM 673 C CA . GLN A 1 83 ? -6.217 -0.699 -17.886 1.00 94.81 83 GLN A CA 1
ATOM 674 C C . GLN A 1 83 ? -6.944 -1.953 -18.387 1.00 94.81 83 GLN A C 1
ATOM 676 O O . GLN A 1 83 ? -8.007 -2.286 -17.864 1.00 94.81 83 GLN A O 1
ATOM 681 N N . GLU A 1 84 ? -6.367 -2.672 -19.351 1.00 96.00 84 GLU A N 1
ATOM 682 C CA . GLU A 1 84 ? -6.944 -3.898 -19.917 1.00 96.00 84 GLU A CA 1
ATOM 683 C C . GLU A 1 84 ? -6.976 -5.060 -18.914 1.00 96.00 84 GLU A C 1
ATOM 685 O O . GLU A 1 84 ? -7.939 -5.829 -18.874 1.00 96.00 84 GLU A O 1
ATOM 690 N N . THR A 1 85 ? -5.931 -5.200 -18.096 1.00 95.50 85 THR A N 1
ATOM 691 C CA . THR A 1 85 ? -5.779 -6.338 -17.172 1.00 95.50 85 THR A CA 1
ATOM 692 C C . THR A 1 85 ? -6.294 -6.066 -15.762 1.00 95.50 85 THR A C 1
ATOM 694 O O . THR A 1 85 ? -6.559 -7.007 -15.012 1.00 95.50 85 THR A O 1
ATOM 697 N N . GLY A 1 86 ? -6.424 -4.795 -15.374 1.00 95.19 86 GLY A N 1
ATOM 698 C CA . GLY A 1 86 ? -6.780 -4.396 -14.015 1.00 95.19 86 GLY A CA 1
ATOM 699 C C . GLY A 1 86 ? -5.712 -4.746 -12.973 1.00 95.19 86 GLY A C 1
ATOM 700 O O . GLY A 1 86 ? -6.037 -4.879 -11.789 1.00 95.19 86 GLY A O 1
ATOM 701 N N . VAL A 1 87 ? -4.452 -4.935 -13.389 1.00 96.94 87 VAL A N 1
ATOM 702 C CA . VAL A 1 87 ? -3.349 -5.207 -12.459 1.00 96.94 87 VAL A CA 1
ATOM 703 C C . VAL A 1 87 ? -3.181 -4.026 -11.487 1.00 96.94 87 VAL A C 1
ATOM 705 O O . VAL A 1 87 ? -3.228 -2.868 -11.911 1.00 96.94 87 VAL A O 1
ATOM 708 N N . PRO A 1 88 ? -2.985 -4.276 -10.179 1.00 98.00 88 PRO A N 1
ATOM 709 C CA . PRO A 1 88 ? -2.690 -3.211 -9.230 1.00 98.00 88 PRO A CA 1
ATOM 710 C C . PRO A 1 88 ? -1.465 -2.396 -9.658 1.00 98.00 88 PRO A C 1
ATOM 712 O O . PRO A 1 88 ? -0.481 -2.969 -10.136 1.00 98.00 88 PRO A O 1
ATOM 715 N N . TYR A 1 89 ? -1.488 -1.076 -9.464 1.00 98.31 89 TYR A N 1
ATOM 716 C CA . TYR A 1 89 ? -0.371 -0.237 -9.893 1.00 98.31 89 TYR A CA 1
ATOM 717 C C . TYR A 1 89 ? -0.107 0.999 -9.031 1.00 98.31 89 TYR A C 1
ATOM 719 O O . TYR A 1 89 ? -0.950 1.452 -8.252 1.00 98.31 89 TYR A O 1
ATOM 727 N N . VAL A 1 90 ? 1.105 1.530 -9.186 1.00 98.12 90 VAL A N 1
ATOM 728 C CA . VAL A 1 90 ? 1.609 2.732 -8.519 1.00 98.12 90 VAL A CA 1
ATOM 729 C C . VAL A 1 90 ? 2.262 3.633 -9.559 1.00 98.12 90 VAL A C 1
ATOM 731 O O . VAL A 1 90 ? 3.139 3.168 -10.286 1.00 98.12 90 VAL A O 1
ATOM 734 N N . LEU A 1 91 ? 1.888 4.913 -9.590 1.00 97.44 91 LEU A N 1
ATOM 735 C CA . LEU A 1 91 ? 2.598 5.940 -10.358 1.00 97.44 91 LEU A CA 1
ATOM 736 C C . LEU A 1 91 ? 3.456 6.788 -9.430 1.00 97.44 91 LEU A C 1
ATOM 738 O O . LEU A 1 91 ? 2.952 7.380 -8.471 1.00 97.44 91 LEU A O 1
ATOM 742 N N . PHE A 1 92 ? 4.750 6.889 -9.725 1.00 96.56 92 PHE A N 1
ATOM 743 C CA . PHE A 1 92 ? 5.677 7.670 -8.910 1.00 96.56 92 PHE A CA 1
ATOM 744 C C . PHE A 1 92 ? 6.540 8.610 -9.741 1.00 96.56 92 PHE A C 1
ATOM 746 O O . PHE A 1 92 ? 6.922 8.300 -10.864 1.00 96.56 92 PHE A O 1
ATOM 753 N N . SER A 1 93 ? 6.845 9.778 -9.183 1.00 93.44 93 SER A N 1
ATOM 754 C CA . SER A 1 93 ? 7.676 10.794 -9.830 1.00 93.44 93 SER A CA 1
ATOM 755 C C . SER A 1 93 ? 8.130 11.832 -8.810 1.00 93.44 93 SER A C 1
ATOM 757 O O . SER A 1 93 ? 7.493 12.024 -7.772 1.00 93.44 93 SER A O 1
ATOM 759 N N . ASP A 1 94 ? 9.229 12.524 -9.104 1.00 88.75 94 ASP A N 1
ATOM 760 C CA . ASP A 1 94 ? 9.633 13.726 -8.365 1.00 88.75 94 ASP A CA 1
ATOM 761 C C . ASP A 1 94 ? 8.693 14.917 -8.640 1.00 88.75 94 ASP A C 1
ATOM 763 O O . ASP A 1 94 ? 8.601 15.832 -7.824 1.00 88.75 94 ASP A O 1
ATOM 767 N N . GLY A 1 95 ? 7.956 14.903 -9.759 1.00 85.06 95 GLY A N 1
ATOM 768 C CA . GLY A 1 95 ? 7.007 15.960 -10.132 1.00 85.06 95 GLY A CA 1
ATOM 769 C C . GLY A 1 95 ? 5.695 15.952 -9.337 1.00 85.06 95 GLY A C 1
ATOM 770 O O . GLY A 1 95 ? 4.904 16.890 -9.436 1.00 85.06 95 GLY A O 1
ATOM 771 N N . HIS A 1 96 ? 5.448 14.913 -8.539 1.00 90.62 96 HIS A N 1
ATOM 772 C CA . HIS A 1 96 ? 4.236 14.796 -7.736 1.00 90.62 96 HIS A CA 1
ATOM 773 C C . HIS A 1 96 ? 4.250 15.763 -6.546 1.00 90.62 96 HIS A C 1
ATOM 775 O O . HIS A 1 96 ? 5.193 15.813 -5.757 1.00 90.62 96 HIS A O 1
ATOM 781 N N . SER A 1 97 ? 3.180 16.546 -6.385 1.00 81.81 97 SER A N 1
ATOM 782 C CA . SER A 1 97 ? 3.078 17.566 -5.330 1.00 81.81 97 SER A CA 1
ATOM 783 C C . SER A 1 97 ? 2.687 16.988 -3.965 1.00 81.81 97 SER A C 1
ATOM 785 O O . SER A 1 97 ? 3.082 17.523 -2.923 1.00 81.81 97 SER A O 1
ATOM 787 N N . ILE A 1 98 ? 1.976 15.863 -3.967 1.00 82.06 98 ILE A N 1
ATOM 788 C CA . ILE A 1 98 ? 1.447 15.170 -2.790 1.00 82.06 98 ILE A CA 1
ATOM 789 C C . ILE A 1 98 ? 2.323 13.986 -2.390 1.00 82.06 98 ILE A C 1
ATOM 791 O O . ILE A 1 98 ? 2.969 13.370 -3.230 1.00 82.06 98 ILE A O 1
ATOM 795 N N . THR A 1 99 ? 2.356 13.679 -1.091 1.00 86.69 99 THR A N 1
ATOM 796 C CA . THR A 1 99 ? 3.121 12.547 -0.546 1.00 86.69 99 THR A CA 1
ATOM 797 C C . THR A 1 99 ? 2.659 11.238 -1.176 1.00 86.69 99 THR A C 1
ATOM 799 O O . THR A 1 99 ? 3.480 10.569 -1.785 1.00 86.69 99 THR A O 1
ATOM 802 N N . ALA A 1 100 ? 1.361 10.921 -1.105 1.00 91.69 100 ALA A N 1
ATOM 803 C CA . ALA A 1 100 ? 0.752 9.788 -1.798 1.00 91.69 100 ALA A CA 1
ATOM 804 C C . ALA A 1 100 ? -0.765 9.979 -1.983 1.00 91.69 100 ALA A C 1
ATOM 806 O O . ALA A 1 100 ? -1.437 10.532 -1.109 1.00 91.69 100 ALA A O 1
ATOM 807 N N . GLU A 1 101 ? -1.306 9.468 -3.087 1.00 93.19 101 GLU A N 1
ATOM 808 C CA . GLU A 1 101 ? -2.726 9.463 -3.434 1.00 93.19 101 GLU A CA 1
ATOM 809 C C . GLU A 1 101 ? -3.256 8.037 -3.560 1.00 93.19 101 GLU A C 1
ATOM 811 O O . GLU A 1 101 ? -3.210 7.412 -4.620 1.00 93.19 101 GLU A O 1
ATOM 816 N N . TRP A 1 102 ? -3.792 7.536 -2.455 1.00 94.19 102 TRP A N 1
ATOM 817 C CA . TRP A 1 102 ? -4.512 6.272 -2.391 1.00 94.19 102 TRP A CA 1
ATOM 818 C C . TRP A 1 102 ? -5.950 6.539 -1.945 1.00 94.19 102 TRP A C 1
ATOM 820 O O . TRP A 1 102 ? -6.196 7.436 -1.133 1.00 94.19 102 TRP A O 1
ATOM 830 N N . ARG A 1 103 ? -6.904 5.777 -2.483 1.00 88.94 103 ARG A N 1
ATOM 831 C CA . ARG A 1 103 ? -8.339 5.963 -2.230 1.00 88.94 103 ARG A CA 1
ATOM 832 C C . ARG A 1 103 ? -8.973 4.638 -1.822 1.00 88.94 103 ARG A C 1
ATOM 834 O O . ARG A 1 103 ? -8.665 3.600 -2.404 1.00 88.94 103 ARG A O 1
ATOM 841 N N . GLU A 1 104 ? -9.870 4.674 -0.838 1.00 84.50 104 GLU A N 1
ATOM 842 C CA . GLU A 1 104 ? -10.533 3.468 -0.317 1.00 84.50 104 GLU A CA 1
ATOM 843 C C . GLU A 1 104 ? -11.438 2.824 -1.382 1.00 84.50 104 GLU A C 1
ATOM 845 O O . GLU A 1 104 ? -11.569 1.604 -1.424 1.00 84.50 104 GLU A O 1
ATOM 850 N N . GLU A 1 105 ? -12.010 3.634 -2.278 1.00 89.44 105 GLU A N 1
ATOM 851 C CA . GLU A 1 105 ? -12.891 3.205 -3.370 1.00 89.44 105 GLU A CA 1
ATOM 852 C C . GLU A 1 105 ? -12.137 2.478 -4.494 1.00 89.44 105 GLU A C 1
ATO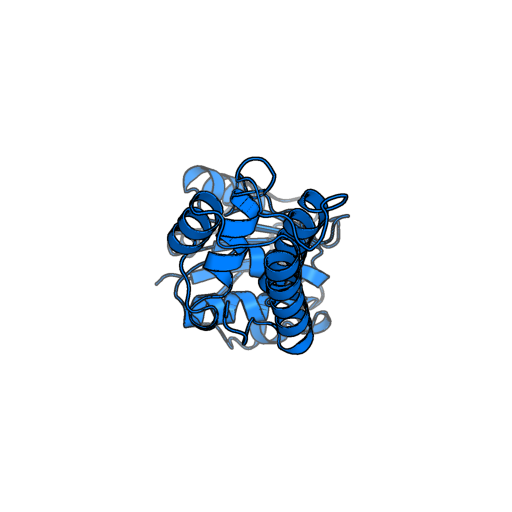M 854 O O . GLU A 1 105 ? -12.720 1.672 -5.217 1.00 89.44 105 GLU A O 1
ATOM 859 N N . THR A 1 106 ? -10.835 2.742 -4.631 1.00 91.12 106 THR A N 1
ATOM 860 C CA . THR A 1 106 ? -9.944 2.129 -5.628 1.00 91.12 106 THR A CA 1
ATOM 861 C C . THR A 1 106 ? -8.679 1.615 -4.937 1.00 91.12 106 THR A C 1
ATOM 863 O O . THR A 1 106 ? -7.581 2.131 -5.165 1.00 91.12 106 THR A O 1
ATOM 866 N N . PRO A 1 107 ? -8.802 0.589 -4.074 1.00 92.56 107 PRO A N 1
ATOM 867 C CA . PRO A 1 107 ? -7.758 0.226 -3.119 1.00 92.56 107 PRO A CA 1
ATOM 868 C C . PRO A 1 107 ? -6.511 -0.390 -3.769 1.00 92.56 107 PRO A C 1
ATOM 870 O O . PRO A 1 107 ? -5.477 -0.501 -3.116 1.00 92.56 107 PRO A O 1
ATOM 873 N N . ASN A 1 108 ? -6.595 -0.775 -5.043 1.00 95.94 108 ASN A N 1
ATOM 874 C CA . ASN A 1 108 ? -5.513 -1.399 -5.805 1.00 95.94 108 ASN A CA 1
ATOM 875 C C . ASN A 1 108 ? -4.667 -0.387 -6.593 1.00 95.94 108 ASN A C 1
ATOM 877 O O . ASN A 1 108 ? -3.868 -0.798 -7.430 1.00 95.94 108 ASN A O 1
ATOM 881 N N . VAL A 1 109 ? -4.848 0.916 -6.358 1.00 96.94 109 VAL A N 1
ATOM 882 C CA . VAL A 1 109 ? -4.175 1.969 -7.123 1.00 96.94 109 VAL A CA 1
ATOM 883 C C . VAL A 1 109 ? -3.591 3.030 -6.199 1.00 96.94 109 VAL A C 1
ATOM 885 O O . VAL A 1 109 ? -4.265 3.518 -5.291 1.00 96.94 109 VAL A O 1
ATOM 888 N N . VAL A 1 110 ? -2.345 3.418 -6.468 1.00 97.31 110 VAL A N 1
ATOM 889 C CA . VAL A 1 110 ? -1.756 4.668 -5.974 1.00 97.31 110 VAL A CA 1
ATOM 890 C C . VAL A 1 110 ? -1.524 5.576 -7.176 1.00 97.31 110 VAL A C 1
ATOM 892 O O . VAL A 1 110 ? -0.593 5.361 -7.952 1.00 97.31 110 VAL A O 1
ATOM 895 N N . TYR A 1 111 ? -2.395 6.572 -7.342 1.00 95.50 111 TYR A N 1
ATOM 896 C CA . TYR A 1 111 ? -2.425 7.439 -8.527 1.00 95.50 111 TYR A CA 1
ATOM 897 C C . TYR A 1 111 ? -1.220 8.370 -8.620 1.00 95.50 111 TYR A C 1
ATOM 899 O O . TYR A 1 111 ? -0.867 8.817 -9.704 1.00 95.50 111 TYR A O 1
ATOM 907 N N . SER A 1 112 ? -0.613 8.686 -7.480 1.00 95.62 112 SER A N 1
ATOM 908 C CA . SER A 1 112 ? 0.504 9.612 -7.396 1.00 95.62 112 SER A CA 1
ATOM 909 C C . SER A 1 112 ? 1.234 9.401 -6.074 1.00 95.62 112 SER A C 1
ATOM 911 O O . SER A 1 112 ? 0.608 9.399 -5.021 1.00 95.62 112 SER A O 1
ATOM 913 N N . ILE A 1 113 ? 2.548 9.208 -6.101 1.00 96.50 113 ILE A N 1
ATOM 914 C CA . ILE A 1 113 ? 3.419 9.222 -4.914 1.00 96.50 113 ILE A CA 1
ATOM 915 C C . ILE A 1 113 ? 4.744 9.902 -5.261 1.00 96.50 113 ILE A C 1
ATOM 917 O O . ILE A 1 113 ? 5.279 9.713 -6.358 1.00 96.50 113 ILE A O 1
ATOM 921 N N . LYS A 1 114 ? 5.280 10.719 -4.351 1.00 94.69 114 LYS A N 1
ATOM 922 C CA . LYS A 1 114 ? 6.620 11.303 -4.522 1.00 94.69 114 LYS A CA 1
ATOM 923 C C . LYS A 1 114 ? 7.669 10.202 -4.599 1.00 94.69 114 LYS A C 1
ATOM 925 O O . LYS A 1 114 ? 7.654 9.289 -3.778 1.00 94.69 114 LYS A O 1
ATOM 930 N N . LYS A 1 115 ? 8.624 10.311 -5.526 1.00 93.69 115 LYS A N 1
ATOM 931 C CA . LYS A 1 115 ? 9.699 9.314 -5.712 1.00 93.69 115 LYS A CA 1
ATOM 932 C C . LYS A 1 115 ? 10.463 9.015 -4.412 1.00 93.69 115 LYS A C 1
ATOM 934 O O . LYS A 1 115 ? 10.739 7.854 -4.122 1.00 93.69 115 LYS A O 1
ATOM 939 N N . SER A 1 116 ? 10.722 10.031 -3.585 1.00 92.50 116 SER A N 1
ATOM 940 C CA . SER A 1 116 ? 11.349 9.862 -2.265 1.00 92.50 116 SER A CA 1
ATOM 941 C C . SER A 1 116 ? 10.536 8.980 -1.311 1.00 92.50 116 SER A C 1
ATOM 943 O O . SER A 1 116 ? 11.097 8.114 -0.647 1.00 92.50 116 SER A O 1
ATOM 945 N N . GLU A 1 117 ? 9.218 9.174 -1.263 1.00 94.19 117 GLU A N 1
ATOM 946 C CA . GLU A 1 117 ? 8.294 8.411 -0.412 1.00 94.19 117 GLU A CA 1
ATOM 947 C C . GLU A 1 117 ? 8.109 6.990 -0.945 1.00 94.19 117 GLU A C 1
ATOM 949 O O . GLU A 1 117 ? 8.117 6.022 -0.188 1.00 94.19 117 GLU A O 1
ATOM 954 N N . PHE A 1 118 ? 8.019 6.855 -2.270 1.00 96.69 118 PHE A N 1
ATOM 955 C CA . PHE A 1 118 ? 7.965 5.562 -2.938 1.00 96.69 118 PHE A CA 1
ATOM 956 C C . PHE A 1 118 ? 9.154 4.688 -2.527 1.00 96.69 118 PHE A C 1
ATOM 958 O O . PHE A 1 118 ? 8.958 3.576 -2.036 1.00 96.69 118 PHE A O 1
ATOM 965 N N . TYR A 1 119 ? 10.384 5.199 -2.652 1.00 95.50 119 TYR A N 1
ATOM 966 C CA . TYR A 1 119 ? 11.580 4.439 -2.285 1.00 95.50 119 TYR A CA 1
ATOM 967 C C . TYR A 1 119 ? 11.726 4.214 -0.782 1.00 95.50 119 TYR A C 1
ATOM 969 O O . TYR A 1 119 ? 12.186 3.143 -0.378 1.00 95.50 119 TYR A O 1
ATOM 977 N N . LEU A 1 120 ? 11.272 5.162 0.044 1.00 94.06 120 LEU A N 1
ATOM 978 C CA . LEU A 1 120 ? 11.215 4.995 1.495 1.00 94.06 120 LEU A CA 1
ATOM 979 C C . LEU A 1 120 ? 10.358 3.780 1.891 1.00 94.06 120 LEU A C 1
ATOM 981 O O . LEU A 1 120 ? 10.728 3.030 2.795 1.00 94.06 120 LEU A O 1
ATOM 985 N N . HIS A 1 121 ? 9.234 3.559 1.204 1.00 95.81 121 HIS A N 1
ATOM 986 C CA . HIS A 1 121 ? 8.277 2.497 1.529 1.00 95.81 121 HIS A CA 1
ATOM 987 C C . HIS A 1 121 ? 8.486 1.192 0.744 1.00 95.81 121 HIS A C 1
ATOM 989 O O . HIS A 1 121 ? 8.006 0.133 1.166 1.00 95.81 121 HIS A O 1
ATOM 995 N N . LEU A 1 122 ? 9.220 1.232 -0.373 1.00 97.25 122 LEU A N 1
ATOM 996 C CA . LEU A 1 122 ? 9.372 0.116 -1.312 1.00 97.25 122 LEU A CA 1
ATOM 997 C C . LEU A 1 122 ? 9.844 -1.180 -0.640 1.00 97.25 122 LEU A C 1
ATOM 999 O O . LEU A 1 122 ? 9.281 -2.252 -0.872 1.00 97.25 122 LEU A O 1
ATOM 1003 N N . LYS A 1 123 ? 10.853 -1.090 0.233 1.00 96.38 123 LYS A N 1
ATOM 1004 C CA . LYS A 1 123 ? 11.425 -2.265 0.907 1.00 96.38 123 LYS A CA 1
ATOM 1005 C C . LYS A 1 123 ? 10.407 -2.985 1.792 1.00 96.38 123 LYS A C 1
ATOM 1007 O O . LYS A 1 123 ? 10.335 -4.218 1.785 1.00 96.38 123 LYS A O 1
ATOM 1012 N N . ASP A 1 124 ? 9.630 -2.223 2.556 1.00 95.38 124 ASP A N 1
ATOM 1013 C CA . ASP A 1 124 ? 8.602 -2.760 3.448 1.00 95.38 124 ASP A CA 1
ATOM 1014 C C . ASP A 1 124 ? 7.449 -3.378 2.640 1.00 95.38 124 ASP A C 1
ATOM 1016 O O . ASP A 1 124 ? 6.985 -4.469 2.975 1.00 95.38 124 ASP A O 1
ATOM 1020 N N . PHE A 1 125 ? 7.046 -2.739 1.536 1.00 97.25 125 PHE A N 1
ATOM 1021 C CA . PHE A 1 125 ? 6.024 -3.255 0.621 1.00 97.25 125 PHE A CA 1
ATOM 1022 C C . PHE A 1 125 ? 6.420 -4.611 0.016 1.00 97.25 125 PHE A C 1
ATOM 1024 O O . PHE A 1 125 ? 5.661 -5.579 0.111 1.00 97.25 125 PHE A O 1
ATOM 1031 N N . ILE A 1 126 ? 7.635 -4.723 -0.538 1.00 97.38 126 ILE A N 1
ATOM 1032 C CA . ILE A 1 126 ? 8.127 -5.984 -1.119 1.00 97.38 126 ILE A CA 1
ATOM 1033 C C . ILE A 1 126 ? 8.261 -7.064 -0.039 1.00 97.38 126 ILE A C 1
ATOM 1035 O O . ILE A 1 126 ? 7.864 -8.212 -0.248 1.00 97.38 126 ILE A O 1
ATOM 1039 N N . SER A 1 127 ? 8.781 -6.705 1.140 1.00 95.69 127 SER A N 1
ATOM 1040 C CA . SER A 1 127 ? 8.926 -7.640 2.263 1.00 95.69 127 SER A CA 1
ATOM 1041 C C . SER A 1 127 ? 7.577 -8.184 2.735 1.00 95.69 127 SER A C 1
ATOM 1043 O O . SER A 1 127 ? 7.464 -9.372 3.043 1.00 95.69 127 SER A O 1
ATOM 1045 N N . TYR A 1 128 ? 6.546 -7.336 2.765 1.00 94.50 128 TYR A N 1
ATOM 1046 C CA . TYR A 1 128 ? 5.187 -7.750 3.091 1.00 94.50 128 TYR A CA 1
ATOM 1047 C C . TYR A 1 128 ? 4.628 -8.721 2.048 1.00 94.50 128 TYR A C 1
ATOM 1049 O O . TYR A 1 128 ? 4.143 -9.791 2.420 1.00 94.50 128 TYR A O 1
ATOM 1057 N N . PHE A 1 129 ? 4.760 -8.406 0.755 1.00 96.00 129 PHE A N 1
ATOM 1058 C CA . PHE A 1 129 ? 4.320 -9.299 -0.318 1.00 96.00 129 PHE A CA 1
ATOM 1059 C C . PHE A 1 129 ? 5.030 -10.656 -0.254 1.00 96.00 129 PHE A C 1
ATOM 1061 O O . PHE A 1 129 ? 4.373 -11.694 -0.274 1.00 96.00 129 PHE A O 1
ATOM 1068 N N . LYS A 1 130 ? 6.355 -10.671 -0.077 1.00 95.31 130 LYS A N 1
ATOM 1069 C CA . LYS A 1 130 ? 7.138 -11.909 0.058 1.00 95.31 130 LYS A CA 1
ATOM 1070 C C . LYS A 1 130 ? 6.688 -12.766 1.244 1.00 95.31 130 LYS A C 1
ATOM 1072 O O . LYS A 1 130 ? 6.690 -13.990 1.154 1.00 95.31 130 LYS A O 1
ATOM 1077 N N . LYS A 1 131 ? 6.299 -12.136 2.357 1.00 93.31 131 LYS A N 1
ATOM 1078 C CA . LYS A 1 131 ? 5.848 -12.828 3.573 1.00 93.31 131 LYS A CA 1
ATOM 1079 C C . LYS A 1 131 ? 4.413 -13.352 3.468 1.00 93.31 131 LYS A C 1
ATOM 1081 O O . LYS A 1 131 ? 4.134 -14.443 3.956 1.00 93.31 131 LYS A O 1
ATOM 1086 N N . CYS A 1 132 ? 3.506 -12.558 2.905 1.00 91.06 132 CYS A N 1
ATOM 1087 C CA . CYS A 1 132 ? 2.061 -12.788 2.996 1.00 91.06 132 CYS A CA 1
ATOM 1088 C C . CYS A 1 132 ? 1.421 -13.231 1.671 1.00 91.06 132 CYS A C 1
ATOM 1090 O O . CYS A 1 132 ? 0.279 -13.679 1.676 1.00 91.06 132 CYS A O 1
ATOM 1092 N N . GLY A 1 133 ? 2.110 -13.066 0.540 1.00 92.00 133 GLY A N 1
ATOM 1093 C CA . GLY A 1 133 ? 1.593 -13.341 -0.805 1.00 92.00 133 GLY A CA 1
ATOM 1094 C C . GLY A 1 133 ? 0.547 -12.341 -1.315 1.00 92.00 133 GLY A C 1
ATOM 1095 O O . GLY A 1 133 ? 0.020 -12.532 -2.410 1.00 92.00 133 GLY A O 1
ATOM 1096 N N . ASN A 1 134 ? 0.255 -11.283 -0.550 1.00 92.31 134 ASN A N 1
ATOM 1097 C CA . ASN A 1 134 ? -0.785 -10.295 -0.841 1.00 92.31 134 ASN A CA 1
ATOM 1098 C C . ASN A 1 134 ? -0.187 -8.910 -1.116 1.00 92.31 134 ASN A C 1
ATOM 1100 O O . ASN A 1 134 ? 0.785 -8.510 -0.472 1.00 92.31 134 ASN A O 1
ATOM 1104 N N . ILE A 1 135 ? -0.803 -8.176 -2.044 1.00 95.31 135 ILE A N 1
ATOM 1105 C CA . ILE A 1 135 ? -0.497 -6.770 -2.326 1.00 95.31 135 ILE A CA 1
ATOM 1106 C C . ILE A 1 135 ? -1.379 -5.888 -1.441 1.00 95.31 135 ILE A C 1
ATOM 1108 O O . ILE A 1 135 ? -2.598 -6.032 -1.443 1.00 95.31 135 ILE A O 1
ATOM 1112 N N . ASP A 1 136 ? -0.760 -4.969 -0.701 1.00 93.88 136 ASP A N 1
ATOM 1113 C CA . ASP A 1 136 ? -1.458 -3.952 0.086 1.00 93.88 136 ASP A CA 1
ATOM 1114 C C . ASP A 1 136 ? -0.900 -2.568 -0.255 1.00 93.88 136 ASP A C 1
ATOM 1116 O O . ASP A 1 136 ? 0.169 -2.166 0.214 1.00 93.88 136 ASP A O 1
ATOM 1120 N N . MET A 1 137 ? -1.636 -1.834 -1.093 1.00 96.19 137 MET A N 1
ATOM 1121 C CA . MET A 1 137 ? -1.215 -0.522 -1.593 1.00 96.19 137 MET A CA 1
ATOM 1122 C C . MET A 1 137 ? -1.089 0.541 -0.503 1.00 96.19 137 MET A C 1
ATOM 1124 O O . MET A 1 137 ? -0.416 1.552 -0.696 1.00 96.19 137 MET A O 1
ATOM 1128 N N . ARG A 1 138 ? -1.662 0.310 0.680 1.00 93.44 138 ARG A N 1
ATOM 1129 C CA . ARG A 1 138 ? -1.513 1.236 1.805 1.00 93.44 138 ARG A CA 1
ATOM 1130 C C . ARG A 1 138 ? -0.082 1.245 2.335 1.00 93.44 138 ARG A C 1
ATOM 1132 O O . ARG A 1 138 ? 0.365 2.280 2.814 1.00 93.44 138 ARG A O 1
ATOM 1139 N N . ILE A 1 139 ? 0.655 0.137 2.201 1.00 94.94 139 ILE A N 1
ATOM 1140 C CA . ILE A 1 139 ? 2.056 0.055 2.639 1.00 94.94 139 ILE A CA 1
ATOM 1141 C C . ILE A 1 139 ? 2.946 0.930 1.762 1.00 94.94 139 ILE A C 1
ATOM 1143 O O . ILE A 1 139 ? 3.783 1.648 2.294 1.00 94.94 139 ILE A O 1
ATOM 1147 N N . ILE A 1 140 ? 2.774 0.901 0.436 1.00 96.50 140 ILE A N 1
ATOM 1148 C CA . ILE A 1 140 ? 3.573 1.760 -0.450 1.00 96.50 140 ILE A CA 1
ATOM 1149 C C . ILE A 1 140 ? 3.130 3.226 -0.347 1.00 96.50 140 ILE A C 1
ATOM 1151 O O . ILE A 1 140 ? 3.973 4.116 -0.352 1.00 96.50 140 ILE A O 1
ATOM 1155 N N . ALA A 1 141 ? 1.830 3.486 -0.166 1.00 94.38 141 ALA A N 1
ATOM 1156 C CA . ALA A 1 141 ? 1.304 4.842 -0.025 1.00 94.38 141 ALA A CA 1
ATOM 1157 C C . ALA A 1 141 ? 1.712 5.523 1.295 1.00 94.38 141 ALA A C 1
ATOM 1159 O O . ALA A 1 141 ? 2.047 6.704 1.298 1.00 94.38 141 ALA A O 1
ATOM 1160 N N . TYR A 1 142 ? 1.681 4.799 2.417 1.00 91.19 142 TYR A N 1
ATOM 1161 C CA . TYR A 1 142 ? 1.758 5.390 3.760 1.00 91.19 142 TYR A CA 1
ATOM 1162 C C . TYR A 1 142 ? 2.812 4.743 4.677 1.00 91.19 142 TYR A C 1
ATOM 1164 O O . TYR A 1 142 ? 2.927 5.119 5.842 1.00 91.19 142 TYR A O 1
ATOM 1172 N N . GLY A 1 143 ? 3.572 3.766 4.179 1.00 91.00 143 GLY A N 1
ATOM 1173 C CA . GLY A 1 143 ? 4.595 3.041 4.933 1.00 91.00 143 GLY A CA 1
ATOM 1174 C C . GLY A 1 143 ? 4.040 1.883 5.766 1.00 91.00 143 GLY A C 1
ATOM 1175 O O . GLY A 1 143 ? 2.834 1.730 5.943 1.00 91.00 143 GLY A O 1
ATOM 1176 N N . LYS A 1 144 ? 4.923 1.038 6.320 1.00 84.62 144 LYS A N 1
ATOM 1177 C CA . LYS A 1 144 ? 4.529 -0.160 7.101 1.00 84.62 144 LYS A CA 1
ATOM 1178 C C . LYS A 1 144 ? 3.658 0.126 8.326 1.00 84.62 144 LYS A C 1
ATOM 1180 O O . LYS A 1 144 ? 2.903 -0.743 8.755 1.00 84.62 144 LYS A O 1
ATOM 1185 N N . ASP A 1 145 ? 3.762 1.332 8.872 1.00 84.31 145 ASP A N 1
ATOM 1186 C CA . ASP A 1 145 ? 3.045 1.747 10.072 1.00 84.31 145 ASP A CA 1
ATOM 1187 C C . ASP A 1 145 ? 1.677 2.366 9.749 1.00 84.31 145 ASP A C 1
ATOM 1189 O O . ASP A 1 145 ? 1.001 2.828 10.663 1.00 84.31 145 ASP A O 1
ATOM 1193 N N . PHE A 1 146 ? 1.219 2.359 8.490 1.00 85.31 146 PHE A N 1
ATOM 1194 C CA . PHE A 1 146 ? -0.058 2.970 8.094 1.00 85.31 146 PHE A CA 1
ATOM 1195 C C . PHE A 1 146 ? -1.238 2.512 8.966 1.00 85.31 146 PHE A C 1
ATOM 1197 O O . PHE A 1 146 ? -2.152 3.284 9.259 1.00 85.31 146 PHE A O 1
ATOM 1204 N N . LEU A 1 147 ? -1.212 1.252 9.417 1.00 82.81 147 LEU A N 1
ATOM 1205 C CA . LEU A 1 147 ? -2.257 0.689 10.260 1.00 82.81 147 LEU A CA 1
ATOM 1206 C C . LEU A 1 147 ? -2.312 1.369 11.633 1.00 82.81 147 LEU A C 1
ATOM 1208 O O . LEU A 1 147 ? -3.400 1.575 12.165 1.00 82.81 147 LEU A O 1
ATOM 1212 N N . ARG A 1 148 ? -1.159 1.779 12.181 1.00 86.25 148 ARG A N 1
ATOM 1213 C CA . ARG A 1 148 ? -1.072 2.568 13.418 1.00 86.25 148 ARG A CA 1
ATOM 1214 C C . ARG A 1 148 ? -1.865 3.862 13.277 1.00 86.25 148 ARG A C 1
ATOM 1216 O O . ARG A 1 148 ? -2.657 4.209 14.157 1.00 86.25 148 ARG A O 1
ATOM 1223 N N . ASP A 1 149 ? -1.663 4.551 12.162 1.00 84.00 149 ASP A N 1
ATOM 1224 C CA . ASP A 1 149 ? -2.252 5.861 11.908 1.00 84.00 149 ASP A CA 1
ATOM 1225 C C . ASP A 1 149 ? -3.753 5.737 11.592 1.00 84.00 149 ASP A C 1
ATOM 1227 O O . ASP A 1 149 ? -4.560 6.517 12.105 1.00 84.00 149 ASP A O 1
ATOM 1231 N N . LEU A 1 150 ? -4.158 4.694 10.854 1.00 87.06 150 LEU A N 1
ATOM 1232 C CA . LEU A 1 150 ? -5.568 4.369 10.619 1.00 87.06 150 LEU A CA 1
ATOM 1233 C C . LEU A 1 150 ? -6.312 4.017 11.909 1.00 87.06 150 LEU A C 1
ATOM 1235 O O . LEU A 1 150 ? -7.387 4.566 12.147 1.00 87.06 150 LEU A O 1
ATOM 1239 N N . ILE A 1 151 ? -5.738 3.164 12.765 1.00 90.06 151 ILE A N 1
ATOM 1240 C CA . ILE A 1 151 ? -6.345 2.831 14.060 1.00 90.06 151 ILE A CA 1
ATOM 1241 C C . ILE A 1 151 ? -6.506 4.099 14.900 1.00 90.06 151 ILE A C 1
ATOM 1243 O O . ILE A 1 151 ? -7.584 4.333 15.439 1.00 90.06 151 ILE A O 1
ATOM 1247 N N . CYS A 1 152 ? -5.489 4.966 14.957 1.00 90.19 152 CYS A N 1
ATOM 1248 C CA . CYS A 1 152 ? -5.602 6.241 15.666 1.00 90.19 152 CYS A CA 1
ATOM 1249 C C . CYS A 1 152 ? -6.742 7.110 15.113 1.00 90.19 152 CYS A C 1
ATOM 1251 O O . CYS A 1 152 ? -7.519 7.651 15.899 1.00 90.19 152 CYS A O 1
ATOM 1253 N N . LYS A 1 153 ? -6.878 7.210 13.784 1.00 90.62 153 LYS A N 1
ATOM 1254 C CA . LYS A 1 153 ? -7.952 7.969 13.128 1.00 90.62 153 LYS A CA 1
ATOM 1255 C C . LYS A 1 153 ? -9.335 7.397 13.445 1.00 90.62 153 LYS A C 1
ATOM 1257 O O . LYS A 1 153 ? -10.235 8.152 13.800 1.00 90.62 153 LYS A O 1
ATOM 1262 N N . TRP A 1 154 ? -9.523 6.080 13.351 1.00 94.44 154 TRP A N 1
ATOM 1263 C CA . TRP A 1 154 ? -10.805 5.447 13.677 1.00 94.44 154 TRP A CA 1
ATOM 1264 C C . TRP A 1 154 ? -11.158 5.597 15.157 1.00 94.44 154 TRP A C 1
ATOM 1266 O O . TRP A 1 154 ? -12.288 5.954 15.476 1.00 94.44 154 TRP A O 1
ATOM 1276 N N . CYS A 1 155 ? -10.190 5.417 16.057 1.00 94.44 155 CYS A N 1
ATOM 1277 C CA . CYS A 1 155 ? -10.388 5.657 17.481 1.00 94.44 155 CYS A CA 1
ATOM 1278 C C . CYS A 1 155 ? -10.777 7.117 17.766 1.00 94.44 155 CYS A C 1
ATOM 1280 O O . CYS A 1 155 ? -11.674 7.364 18.565 1.00 94.44 155 CYS A O 1
ATOM 1282 N N . GLN A 1 156 ? -10.152 8.089 17.095 1.00 93.81 156 GLN A N 1
ATOM 1283 C CA . GLN A 1 156 ? -10.505 9.506 17.232 1.00 93.81 156 GLN A CA 1
ATOM 1284 C C . GLN A 1 156 ? -11.928 9.813 16.759 1.00 93.81 156 GLN A C 1
ATOM 1286 O O . GLN A 1 156 ? -12.597 10.605 17.412 1.00 93.81 156 GLN A O 1
ATOM 1291 N N . LEU A 1 157 ? -12.404 9.181 15.678 1.00 94.75 157 LEU A N 1
ATOM 1292 C CA . LEU A 1 157 ? -13.799 9.313 15.238 1.00 94.75 157 LEU A CA 1
ATOM 1293 C C . LEU A 1 157 ? -14.770 8.819 16.319 1.00 94.75 157 LEU A C 1
ATOM 1295 O O . LEU A 1 157 ? -15.715 9.522 16.647 1.00 94.75 157 LEU A O 1
ATOM 1299 N N . ILE A 1 158 ? -14.487 7.667 16.935 1.00 95.31 158 ILE A N 1
ATOM 1300 C CA . ILE A 1 158 ? -15.315 7.128 18.026 1.00 95.31 158 ILE A CA 1
ATOM 1301 C C . ILE A 1 158 ? -15.311 8.078 19.228 1.00 95.31 158 ILE A C 1
ATOM 1303 O O . ILE A 1 158 ? -16.367 8.420 19.746 1.00 95.31 158 ILE A O 1
ATOM 1307 N N . ILE A 1 159 ? -14.137 8.542 19.671 1.00 94.94 159 ILE A N 1
ATOM 1308 C CA . ILE A 1 159 ? -14.040 9.493 20.792 1.00 94.94 159 ILE A CA 1
ATOM 1309 C C . ILE A 1 159 ? -14.781 10.794 20.477 1.00 94.94 159 ILE A C 1
ATOM 1311 O O . ILE A 1 159 ? -15.434 11.346 21.359 1.00 94.94 159 ILE A O 1
ATOM 1315 N N . HIS A 1 160 ? -14.693 11.265 19.232 1.00 94.38 160 HIS A N 1
ATOM 1316 C CA . HIS A 1 160 ? -15.393 12.455 18.782 1.00 94.38 160 HIS A CA 1
ATOM 1317 C C . HIS A 1 160 ? -16.914 12.299 18.876 1.00 94.38 160 HIS A C 1
ATOM 1319 O O . HIS A 1 160 ? -17.567 13.208 19.377 1.00 94.38 160 HIS A O 1
ATOM 1325 N N . ASP A 1 161 ? -17.473 11.164 18.453 1.00 93.69 161 ASP A N 1
ATOM 1326 C CA . ASP A 1 161 ? -18.920 10.915 18.544 1.00 93.69 161 ASP A CA 1
ATOM 1327 C C . ASP A 1 161 ? -19.408 10.847 19.994 1.00 93.69 161 ASP A C 1
ATOM 1329 O O . ASP A 1 161 ? -20.531 11.233 20.307 1.00 93.69 161 ASP A O 1
ATOM 1333 N N . LEU A 1 162 ? -18.531 10.421 20.903 1.00 93.19 162 LEU A N 1
ATOM 1334 C CA . LEU A 1 162 ? -18.806 10.426 22.333 1.00 93.19 162 LEU A CA 1
ATOM 1335 C C . LEU A 1 162 ? -18.629 11.816 22.962 1.00 93.19 162 LEU A C 1
ATOM 1337 O O . LEU A 1 162 ? -18.819 11.945 24.168 1.00 93.19 162 LEU A O 1
ATOM 1341 N N . ASN A 1 163 ? -18.219 12.864 22.244 1.00 90.38 163 ASN A N 1
ATOM 1342 C CA . ASN A 1 163 ? -18.042 14.185 22.854 1.00 90.38 163 ASN A CA 1
ATOM 1343 C C . ASN A 1 163 ? -19.384 14.765 23.325 1.00 90.38 163 ASN A C 1
ATOM 1345 O O . ASN A 1 163 ? -20.378 14.740 22.612 1.00 90.38 163 ASN A O 1
ATOM 1349 N N . GLY A 1 164 ? -19.402 15.327 24.536 1.00 87.62 164 GLY A N 1
ATOM 1350 C CA . GLY A 1 164 ? -20.617 15.879 25.154 1.00 87.62 164 GLY A CA 1
ATOM 1351 C C . GLY A 1 164 ? -21.447 14.861 25.942 1.00 87.62 164 GLY A C 1
ATOM 1352 O O . GLY A 1 164 ? -22.284 15.268 26.742 1.00 87.62 164 GLY A O 1
ATOM 1353 N N . LEU A 1 165 ? -21.150 13.570 25.790 1.00 93.31 165 LEU A N 1
ATOM 1354 C CA . LEU A 1 165 ? -21.753 12.482 26.554 1.00 93.31 165 LEU A CA 1
ATOM 1355 C C . LEU A 1 165 ? -21.146 12.357 27.965 1.00 93.31 165 LEU A C 1
ATOM 1357 O O . LEU A 1 165 ? -19.927 12.528 28.153 1.00 93.31 165 LEU A O 1
ATOM 1361 N N . THR A 1 166 ? -21.980 12.069 28.968 1.00 93.81 166 THR A N 1
ATOM 1362 C CA . THR A 1 166 ? -21.553 11.933 30.370 1.00 93.81 166 THR A CA 1
ATOM 1363 C C . THR A 1 166 ? -20.913 10.572 30.630 1.00 93.81 166 THR A C 1
ATOM 1365 O O . THR A 1 166 ? -21.298 9.563 30.066 1.00 93.81 166 THR A O 1
ATOM 1368 N N . THR A 1 167 ? -19.904 10.505 31.500 1.00 93.69 167 THR A N 1
ATOM 1369 C CA . THR A 1 167 ? -19.112 9.274 31.702 1.00 93.69 167 THR A CA 1
ATOM 1370 C C . THR A 1 167 ? -19.936 8.072 32.180 1.00 93.69 167 THR A C 1
ATOM 1372 O O . THR A 1 167 ? -19.600 6.941 31.839 1.00 93.69 167 THR A O 1
ATOM 1375 N N . ASN A 1 168 ? -20.991 8.311 32.960 1.00 94.31 168 ASN A N 1
ATOM 1376 C CA . ASN A 1 168 ? -21.762 7.256 33.620 1.00 94.31 168 ASN A CA 1
ATOM 1377 C C . ASN A 1 168 ? -22.987 6.799 32.817 1.00 94.31 168 ASN A C 1
ATOM 1379 O O . ASN A 1 168 ? -23.673 5.883 33.260 1.00 94.31 168 ASN A O 1
ATOM 1383 N N . GLU A 1 169 ? -23.297 7.434 31.685 1.00 94.62 169 GLU A N 1
ATOM 1384 C CA . GLU A 1 169 ? -24.423 7.003 30.856 1.00 94.62 169 GLU A CA 1
ATOM 1385 C C . GLU A 1 169 ? -24.039 5.819 29.968 1.00 94.62 169 GLU A C 1
ATOM 1387 O O . GLU A 1 169 ? -22.881 5.667 29.559 1.00 94.62 169 GLU A O 1
ATOM 1392 N N . TYR A 1 170 ? -25.025 4.972 29.686 1.00 95.25 170 TYR A N 1
ATOM 1393 C CA . TYR A 1 170 ? -24.889 3.887 28.726 1.00 95.25 170 TYR A CA 1
ATOM 1394 C C . TYR A 1 170 ? -24.888 4.433 27.303 1.00 95.25 170 TYR A C 1
ATOM 1396 O O . TYR A 1 170 ? -25.561 5.418 26.997 1.00 95.25 170 TYR A O 1
ATOM 1404 N N . ILE A 1 171 ? -24.102 3.799 26.441 1.00 93.69 171 ILE A N 1
ATOM 1405 C CA . ILE A 1 171 ? -23.989 4.203 25.042 1.00 93.69 171 ILE A CA 1
ATOM 1406 C C . ILE A 1 171 ? -25.245 3.772 24.296 1.00 93.69 171 ILE A C 1
ATOM 1408 O O . ILE A 1 171 ? -25.655 2.621 24.378 1.00 93.69 171 ILE A O 1
ATOM 1412 N N . ASP A 1 172 ? -25.815 4.682 23.512 1.00 91.12 172 ASP A N 1
ATOM 1413 C CA . ASP A 1 172 ? -26.796 4.324 22.495 1.00 91.12 172 ASP A CA 1
ATOM 1414 C C . ASP A 1 172 ? -26.074 3.978 21.184 1.00 91.12 172 ASP A C 1
ATOM 1416 O O . ASP A 1 172 ? -25.131 4.656 20.765 1.00 91.12 172 ASP A O 1
ATOM 1420 N N . ILE A 1 173 ? -26.533 2.928 20.505 1.00 89.50 173 ILE A N 1
ATOM 1421 C CA . ILE A 1 173 ? -26.006 2.479 19.210 1.00 89.50 173 ILE A CA 1
ATOM 1422 C C . ILE A 1 173 ? -25.992 3.582 18.142 1.00 89.50 173 ILE A C 1
ATOM 1424 O O . ILE A 1 173 ? -25.162 3.551 17.228 1.00 89.50 173 ILE A O 1
ATOM 1428 N N . SER A 1 174 ? -26.937 4.516 18.199 1.00 90.06 174 SER A N 1
ATOM 1429 C CA . SER A 1 174 ? -27.027 5.643 17.271 1.00 90.06 174 SER A CA 1
ATOM 1430 C C . SER A 1 174 ? -25.924 6.682 17.488 1.00 90.06 174 SER A C 1
ATOM 1432 O O . SER A 1 174 ? -25.603 7.420 16.558 1.00 90.06 174 SER A O 1
ATOM 1434 N N . CYS A 1 175 ? -25.290 6.691 18.663 1.00 88.50 175 CYS A N 1
ATOM 1435 C CA . CYS A 1 175 ? -24.255 7.647 19.051 1.00 88.50 175 CYS A CA 1
ATOM 1436 C C . CYS A 1 175 ? -22.829 7.196 18.702 1.00 88.50 175 CYS A C 1
ATOM 1438 O O . CYS A 1 175 ? -21.874 7.838 19.129 1.00 88.50 175 CYS A O 1
ATOM 1440 N N . ILE A 1 176 ? -22.649 6.090 17.970 1.00 90.88 176 ILE A N 1
ATOM 1441 C CA . ILE A 1 176 ? -21.317 5.564 17.649 1.00 90.88 176 ILE A CA 1
ATOM 1442 C C . ILE A 1 176 ? -21.131 5.307 16.154 1.00 90.88 176 ILE A C 1
ATOM 1444 O O . ILE A 1 176 ? -21.955 4.675 15.486 1.00 90.88 176 ILE A O 1
ATOM 1448 N N . ASN A 1 177 ? -19.985 5.724 15.615 1.00 93.69 177 ASN A N 1
ATOM 1449 C CA . ASN A 1 177 ? -19.571 5.349 14.272 1.00 93.69 177 ASN A CA 1
ATOM 1450 C C . ASN A 1 177 ? -19.227 3.854 14.191 1.00 93.69 177 ASN A C 1
ATOM 1452 O O . ASN A 1 177 ? -18.093 3.418 14.407 1.00 93.69 177 ASN A O 1
ATOM 1456 N N . LYS A 1 178 ? -20.231 3.060 13.808 1.00 94.31 178 LYS A N 1
ATOM 1457 C CA . LYS A 1 178 ? -20.137 1.602 13.632 1.00 94.31 178 LYS A CA 1
ATOM 1458 C C . LYS A 1 178 ? -19.028 1.187 12.664 1.00 94.31 178 LYS A C 1
ATOM 1460 O O . LYS A 1 178 ? -18.373 0.173 12.898 1.00 94.31 178 LYS A O 1
ATOM 1465 N N . LYS A 1 179 ? -18.800 1.957 11.587 1.00 93.44 179 LYS A N 1
ATOM 1466 C CA . LYS A 1 179 ? -17.731 1.673 10.612 1.00 93.44 179 LYS A CA 1
ATOM 1467 C C . LYS A 1 179 ? -16.371 1.790 11.298 1.00 93.44 179 LYS A C 1
ATOM 1469 O O . LYS A 1 179 ? -15.574 0.862 11.205 1.00 93.44 179 LYS A O 1
ATOM 1474 N N . ALA A 1 180 ? -16.125 2.888 12.010 1.00 93.88 180 ALA A N 1
ATOM 1475 C CA . ALA A 1 180 ? -14.881 3.106 12.739 1.00 93.88 180 ALA A CA 1
ATOM 1476 C C . ALA A 1 180 ? -14.669 2.043 13.826 1.00 93.88 180 ALA A C 1
ATOM 1478 O O . ALA A 1 180 ? -13.600 1.439 13.871 1.00 93.88 180 ALA A O 1
ATOM 1479 N N . LEU A 1 181 ? -15.696 1.743 14.632 1.00 94.75 181 LEU A N 1
ATOM 1480 C CA . LEU A 1 181 ? -15.611 0.709 15.666 1.00 94.75 181 LEU A CA 1
ATOM 1481 C C . LEU A 1 181 ? -15.253 -0.653 15.066 1.00 94.75 181 LEU A C 1
ATOM 1483 O O . LEU A 1 181 ? -14.283 -1.272 15.492 1.00 94.75 181 LEU A O 1
ATOM 1487 N N . ARG A 1 182 ? -15.953 -1.088 14.013 1.00 94.00 182 ARG A N 1
ATOM 1488 C CA . ARG A 1 182 ? -15.649 -2.349 13.324 1.00 94.00 182 ARG A CA 1
ATOM 1489 C C . ARG A 1 182 ? -14.201 -2.412 12.841 1.00 94.00 182 ARG A C 1
ATOM 1491 O O . ARG A 1 182 ? -13.556 -3.447 12.998 1.00 94.00 182 ARG A O 1
ATOM 1498 N N . GLN A 1 183 ? -13.687 -1.316 12.285 1.00 92.50 183 GLN A N 1
ATOM 1499 C CA . GLN A 1 183 ? -12.301 -1.244 11.830 1.00 92.50 183 GLN A CA 1
ATOM 1500 C C . GLN A 1 183 ? -11.302 -1.321 12.993 1.00 92.50 183 GLN A C 1
ATOM 1502 O O . GLN A 1 183 ? -10.326 -2.062 12.892 1.00 92.50 183 GLN A O 1
ATOM 1507 N N . VAL A 1 184 ? -11.552 -0.637 14.116 1.00 92.94 184 VAL A N 1
ATOM 1508 C CA . VAL A 1 184 ? -10.701 -0.737 15.316 1.00 92.94 184 VAL A CA 1
ATOM 1509 C C . VAL A 1 184 ? -10.652 -2.174 15.825 1.00 92.94 184 VAL A C 1
ATOM 1511 O O . VAL A 1 184 ? -9.560 -2.702 16.031 1.00 92.94 184 VAL A O 1
ATOM 1514 N N . ILE A 1 185 ? -11.808 -2.824 15.976 1.00 91.75 185 ILE A N 1
ATOM 1515 C CA . ILE A 1 185 ? -11.877 -4.188 16.508 1.00 91.75 185 ILE A CA 1
ATOM 1516 C C . ILE A 1 185 ? -11.211 -5.180 15.562 1.00 91.75 185 ILE A C 1
ATOM 1518 O O . ILE A 1 185 ? -10.355 -5.941 15.999 1.00 91.75 185 ILE A O 1
ATOM 1522 N N . GLY A 1 186 ? -11.535 -5.137 14.266 1.00 87.75 186 GLY A N 1
ATOM 1523 C CA . GLY A 1 186 ? -10.987 -6.063 13.273 1.00 87.75 186 GLY A CA 1
ATOM 1524 C C . GLY A 1 186 ? -9.467 -5.967 13.116 1.00 87.75 186 GLY A C 1
ATOM 1525 O O . GLY A 1 186 ? -8.807 -6.987 12.947 1.00 87.75 186 GLY A O 1
ATOM 1526 N N . ASN A 1 187 ? -8.900 -4.763 13.233 1.00 86.44 187 ASN A N 1
ATOM 1527 C CA . ASN A 1 187 ? -7.459 -4.537 13.077 1.00 86.44 187 ASN A CA 1
ATOM 1528 C C . ASN A 1 187 ? -6.668 -4.610 14.398 1.00 86.44 187 ASN A C 1
ATOM 1530 O O . ASN A 1 187 ? -5.445 -4.494 14.381 1.00 86.44 187 ASN A O 1
ATOM 1534 N N . SER A 1 188 ? -7.344 -4.822 15.532 1.00 84.31 188 SER A N 1
ATOM 1535 C CA . SER A 1 188 ? -6.717 -5.007 16.852 1.00 84.31 188 SER A CA 1
ATOM 1536 C C . SER A 1 188 ? -6.688 -6.476 17.312 1.00 84.31 188 SER A C 1
ATOM 1538 O O . SER A 1 188 ? -6.300 -6.756 18.449 1.00 84.31 188 SER A O 1
ATOM 1540 N N . GLN A 1 189 ? -7.110 -7.411 16.452 1.00 69.44 189 GLN A N 1
ATOM 1541 C CA . GLN A 1 189 ? -7.091 -8.859 16.698 1.00 69.44 189 GLN A CA 1
ATOM 1542 C C . GLN A 1 189 ? -5.687 -9.463 16.514 1.00 69.44 189 GLN A C 1
ATOM 1544 O O . GLN A 1 189 ? -4.911 -8.975 15.689 1.00 69.44 189 GLN A O 1
ATOM 1549 N N . PRO A 1 190 ? -5.371 -10.584 17.194 1.00 60.50 190 PRO A N 1
ATOM 1550 C CA . PRO A 1 190 ? -6.213 -11.334 18.142 1.00 60.50 190 PRO A CA 1
ATOM 1551 C C . PRO A 1 190 ? -6.214 -10.791 19.584 1.00 60.50 190 PRO A C 1
ATOM 1553 O O . PRO A 1 190 ? -6.885 -11.346 20.446 1.00 60.50 190 PRO A O 1
ATOM 1556 N N . GLN A 1 191 ? -5.446 -9.739 19.885 1.00 76.19 191 GLN A N 1
ATOM 1557 C CA . GLN A 1 191 ? -5.176 -9.320 21.269 1.00 76.19 191 GLN A CA 1
ATOM 1558 C C . GLN A 1 191 ? -6.379 -8.692 21.984 1.00 76.19 191 GLN A C 1
ATOM 1560 O O . GLN A 1 191 ? -6.426 -8.706 23.209 1.00 76.19 191 GLN A O 1
ATOM 1565 N N . ILE A 1 192 ? -7.345 -8.152 21.240 1.00 84.50 192 ILE A N 1
ATOM 1566 C CA . ILE A 1 192 ? -8.490 -7.440 21.821 1.00 84.50 192 ILE A CA 1
A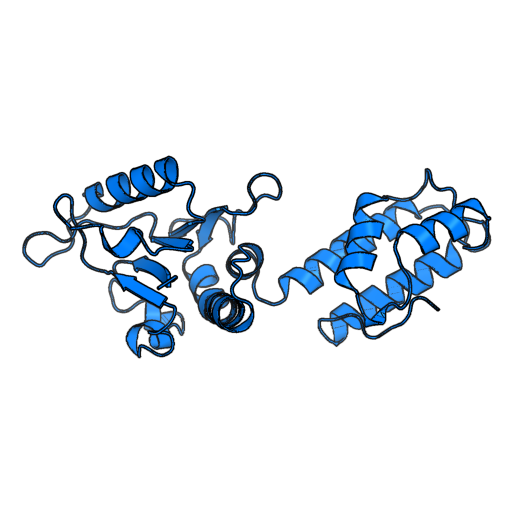TOM 1567 C C . ILE A 1 192 ? -9.515 -8.371 22.495 1.00 84.50 192 ILE A C 1
ATOM 1569 O O . ILE A 1 192 ? -10.252 -7.918 23.365 1.00 84.50 192 ILE A O 1
ATOM 1573 N N . GLY A 1 193 ? -9.542 -9.662 22.140 1.00 86.56 193 GLY A N 1
ATOM 1574 C CA . GLY A 1 193 ? -10.306 -10.693 22.857 1.00 86.56 193 GLY A CA 1
ATOM 1575 C C . GLY A 1 193 ? -11.835 -10.609 22.759 1.00 86.56 193 GLY A C 1
ATOM 1576 O O . GLY A 1 193 ? -12.511 -11.394 23.412 1.00 86.56 193 GLY A O 1
ATOM 1577 N N . ILE A 1 194 ? -12.376 -9.692 21.955 1.00 91.25 194 ILE A N 1
ATOM 1578 C CA . ILE A 1 194 ? -13.817 -9.520 21.727 1.00 91.25 194 ILE A CA 1
ATOM 1579 C C . ILE A 1 194 ? -14.083 -9.252 20.243 1.00 91.25 194 ILE A C 1
ATOM 1581 O O . ILE A 1 194 ? -13.272 -8.623 19.555 1.00 91.25 194 ILE A O 1
ATOM 1585 N N . SER A 1 195 ? -15.209 -9.728 19.733 1.00 92.75 195 SER A N 1
ATOM 1586 C CA . SER A 1 195 ? -15.684 -9.450 18.380 1.00 92.75 195 SER A CA 1
ATOM 1587 C C . SER A 1 195 ? -16.475 -8.141 18.311 1.00 92.75 195 SER A C 1
ATOM 1589 O O . SER A 1 195 ? -16.939 -7.598 19.313 1.00 92.75 195 SER A O 1
ATOM 1591 N N . PHE A 1 196 ? -16.638 -7.611 17.096 1.00 93.50 196 PHE A N 1
ATOM 1592 C CA . PHE A 1 196 ? -17.471 -6.426 16.881 1.00 93.50 196 PHE A CA 1
ATOM 1593 C C . PHE A 1 196 ? -18.925 -6.686 17.297 1.00 93.50 196 PHE A C 1
ATOM 1595 O O . PHE A 1 196 ? -19.518 -5.838 17.955 1.00 93.50 196 PHE A O 1
ATOM 1602 N N . ASP A 1 197 ? -19.477 -7.847 16.938 1.00 94.50 197 ASP A N 1
ATOM 1603 C CA . ASP A 1 197 ? -20.877 -8.173 17.213 1.00 94.50 197 ASP A CA 1
ATOM 1604 C C . ASP A 1 197 ? -21.131 -8.328 18.721 1.00 94.50 197 ASP A C 1
ATOM 1606 O O . ASP A 1 197 ? -22.126 -7.813 19.217 1.00 94.50 197 ASP A O 1
ATOM 1610 N N . GLU A 1 198 ? -20.191 -8.913 19.476 1.00 94.31 198 GLU A N 1
ATOM 1611 C CA . GLU A 1 198 ? -20.274 -8.968 20.944 1.00 94.31 198 GLU A CA 1
ATOM 1612 C C . GLU A 1 198 ? -20.303 -7.571 21.575 1.00 94.31 198 GLU A C 1
ATOM 1614 O O . GLU A 1 198 ? -21.107 -7.328 22.470 1.00 94.31 198 GLU A O 1
ATOM 1619 N N . ILE A 1 199 ? -19.480 -6.626 21.099 1.00 94.25 199 ILE A N 1
ATOM 1620 C CA . ILE A 1 199 ? -19.542 -5.239 21.590 1.00 94.25 199 ILE A CA 1
ATOM 1621 C C . ILE A 1 199 ? -20.898 -4.614 21.270 1.00 94.25 199 ILE A C 1
ATOM 1623 O O . ILE A 1 199 ? -21.449 -3.921 22.119 1.00 94.25 199 ILE A O 1
ATOM 1627 N N . MET A 1 200 ? -21.438 -4.839 20.070 1.00 95.62 200 MET A N 1
ATOM 1628 C CA . MET A 1 200 ? -22.742 -4.286 19.705 1.00 95.62 200 MET A CA 1
ATOM 1629 C C . MET A 1 200 ? -23.853 -4.823 20.613 1.00 95.62 200 MET A C 1
ATOM 1631 O O . MET A 1 200 ? -24.620 -4.009 21.118 1.00 95.62 200 MET A O 1
ATOM 1635 N N . CYS A 1 201 ? -23.883 -6.131 20.898 1.00 95.38 201 CYS A N 1
ATOM 1636 C CA . CYS A 1 201 ? -24.836 -6.713 21.852 1.00 95.38 201 CYS A CA 1
ATOM 1637 C C . CYS A 1 201 ? -24.705 -6.070 23.238 1.00 95.38 201 CYS A C 1
ATOM 1639 O O . CYS A 1 201 ? -25.691 -5.599 23.791 1.00 95.38 201 CYS A O 1
ATOM 1641 N N . LYS A 1 202 ? -23.477 -5.930 23.759 1.00 95.12 202 LYS A N 1
ATOM 1642 C CA . LYS A 1 202 ? -23.239 -5.274 25.056 1.00 95.12 202 LYS A CA 1
ATOM 1643 C C . LYS A 1 202 ? -23.697 -3.808 25.093 1.00 95.12 202 LYS A C 1
ATOM 1645 O O . LYS A 1 202 ? -24.041 -3.298 26.156 1.00 95.12 202 LYS A O 1
ATOM 1650 N N . ILE A 1 203 ? -23.683 -3.099 23.961 1.00 94.81 203 ILE A N 1
ATOM 1651 C CA . ILE A 1 203 ? -24.239 -1.739 23.870 1.00 94.81 203 ILE A CA 1
ATOM 1652 C C . ILE A 1 203 ? -25.777 -1.789 23.909 1.00 94.81 203 ILE A C 1
ATOM 1654 O O . ILE A 1 203 ? -26.377 -1.003 24.638 1.00 94.81 203 ILE A O 1
ATOM 1658 N N . GLU A 1 204 ? -26.417 -2.709 23.175 1.00 94.38 204 GLU A N 1
ATOM 1659 C CA . GLU A 1 204 ? -27.886 -2.888 23.183 1.00 94.38 204 GLU A CA 1
ATOM 1660 C C . GLU A 1 204 ? -28.415 -3.265 24.565 1.00 94.38 204 GLU A C 1
ATOM 1662 O O . GLU A 1 204 ? -29.414 -2.705 25.019 1.00 94.38 204 GLU A O 1
ATOM 1667 N N . ASP A 1 205 ? -27.692 -4.144 25.255 1.00 95.50 205 ASP A N 1
ATOM 1668 C CA . ASP A 1 205 ? -28.010 -4.620 26.601 1.00 95.50 205 ASP A CA 1
ATOM 1669 C C . ASP A 1 205 ? -27.675 -3.588 27.696 1.00 95.50 205 ASP A C 1
ATOM 1671 O O . ASP A 1 205 ? -27.863 -3.853 28.883 1.00 95.50 205 ASP A O 1
ATOM 1675 N N . GLN A 1 206 ? -27.210 -2.390 27.312 1.00 94.25 206 GLN A N 1
ATOM 1676 C CA . GLN A 1 206 ? -26.811 -1.311 28.221 1.00 94.25 206 GLN A CA 1
ATOM 1677 C C . GLN A 1 206 ? -25.746 -1.760 29.236 1.00 94.25 206 GLN A C 1
ATOM 1679 O O . GLN A 1 206 ? -25.789 -1.401 30.408 1.00 94.25 206 GLN A O 1
ATOM 1684 N N . GLU A 1 207 ? -24.760 -2.537 28.787 1.00 95.00 207 GLU A N 1
ATOM 1685 C CA . GLU A 1 207 ? -23.647 -3.011 29.622 1.00 95.00 207 GLU A CA 1
ATOM 1686 C C . GLU A 1 207 ? -22.393 -2.131 29.506 1.00 95.00 207 GLU A C 1
ATOM 1688 O O . GLU A 1 207 ? -21.488 -2.220 30.338 1.00 95.00 207 GLU A O 1
ATOM 1693 N N . ILE A 1 208 ? -22.316 -1.274 28.478 1.00 94.94 208 ILE A N 1
ATOM 1694 C CA . ILE A 1 208 ? -21.158 -0.408 28.220 1.00 94.94 208 ILE A CA 1
ATOM 1695 C C . ILE A 1 208 ? -21.521 1.060 28.435 1.00 94.94 208 ILE A C 1
ATOM 1697 O O . ILE A 1 208 ? -22.315 1.657 27.705 1.00 94.94 208 ILE A O 1
ATOM 1701 N N . THR A 1 209 ? -20.861 1.667 29.415 1.00 96.31 209 THR A N 1
ATOM 1702 C CA . THR A 1 209 ? -20.901 3.111 29.656 1.00 96.31 209 THR A CA 1
ATOM 1703 C C . THR A 1 209 ? -19.963 3.871 28.721 1.00 96.31 209 THR A C 1
ATOM 1705 O O . THR A 1 209 ? -18.942 3.356 28.250 1.00 96.31 209 THR A O 1
ATOM 1708 N N . VAL A 1 210 ? -20.253 5.155 28.510 1.00 95.81 210 VAL A N 1
ATOM 1709 C CA . VAL A 1 210 ? -19.383 6.087 27.773 1.00 95.81 210 VAL A CA 1
ATOM 1710 C C . VAL A 1 210 ? -17.973 6.116 28.371 1.00 95.81 210 VAL A C 1
ATOM 1712 O O . VAL A 1 210 ? -16.982 6.148 27.637 1.00 95.81 210 VAL A O 1
ATOM 1715 N N . GLY A 1 211 ? -17.858 6.067 29.701 1.00 95.44 211 GLY A N 1
ATOM 1716 C CA . GLY A 1 211 ? -16.581 6.011 30.408 1.00 95.44 211 GLY A CA 1
ATOM 1717 C C . GLY A 1 211 ? -15.755 4.767 30.089 1.00 95.44 211 GLY A C 1
ATOM 1718 O O . GLY A 1 211 ? -14.559 4.889 29.802 1.00 95.44 211 GLY A O 1
ATOM 1719 N N . GLN A 1 212 ? -16.384 3.588 30.083 1.00 95.19 212 GLN A N 1
ATOM 1720 C CA . GLN A 1 212 ? -15.724 2.330 29.715 1.00 95.19 212 GLN A CA 1
ATOM 1721 C C . GLN A 1 212 ? -15.248 2.365 28.262 1.00 95.19 212 GLN A C 1
ATOM 1723 O O . GLN A 1 212 ? -14.072 2.121 27.997 1.00 95.19 212 GLN A O 1
ATOM 1728 N N . MET A 1 213 ? -16.107 2.779 27.327 1.00 95.56 213 MET A N 1
ATOM 1729 C CA . MET A 1 213 ? -15.733 2.877 25.913 1.00 95.56 213 MET A CA 1
ATOM 1730 C C . MET A 1 213 ? -14.563 3.839 25.692 1.00 95.56 213 MET A C 1
ATOM 1732 O O . MET A 1 213 ? -13.583 3.477 25.041 1.00 95.56 213 MET A O 1
ATOM 1736 N N . ARG A 1 214 ? -14.602 5.049 26.272 1.00 95.44 214 ARG A N 1
ATOM 1737 C CA . ARG A 1 214 ? -13.483 6.004 26.175 1.00 95.44 214 ARG A CA 1
ATOM 1738 C C . ARG A 1 214 ? -12.190 5.411 26.729 1.00 95.44 214 ARG A C 1
ATOM 1740 O O . ARG A 1 214 ? -11.134 5.600 26.129 1.00 95.44 214 ARG A O 1
ATOM 1747 N N . THR A 1 215 ? -12.260 4.707 27.856 1.00 95.31 215 THR A N 1
ATOM 1748 C CA . THR A 1 215 ? -11.092 4.070 28.481 1.00 95.31 215 THR A CA 1
ATOM 1749 C C . THR A 1 215 ? -10.493 3.006 27.564 1.00 95.31 215 THR A C 1
ATOM 1751 O O . THR A 1 215 ? -9.296 3.060 27.276 1.00 95.31 215 THR A O 1
ATOM 1754 N N . ASN A 1 216 ? -11.322 2.118 27.016 1.00 94.31 216 ASN A N 1
ATOM 1755 C CA . ASN A 1 216 ? -10.886 1.049 26.117 1.00 94.31 216 ASN A CA 1
ATOM 1756 C C . ASN A 1 216 ? -10.266 1.609 24.832 1.00 94.31 216 ASN A C 1
ATOM 1758 O O . ASN A 1 216 ? -9.152 1.241 24.454 1.00 94.31 216 ASN A O 1
ATOM 1762 N N . ILE A 1 217 ? -10.930 2.577 24.196 1.00 95.06 217 ILE A N 1
ATOM 1763 C CA . ILE A 1 217 ? -10.430 3.212 22.973 1.00 95.06 217 ILE A CA 1
ATOM 1764 C C . ILE A 1 217 ? -9.114 3.968 23.229 1.00 95.06 217 ILE A C 1
ATOM 1766 O O . ILE A 1 217 ? -8.164 3.829 22.456 1.00 95.06 217 ILE A O 1
ATOM 1770 N N . ASN A 1 218 ? -8.995 4.713 24.334 1.00 94.62 218 ASN A N 1
ATOM 1771 C CA . ASN A 1 218 ? -7.749 5.406 24.688 1.00 94.62 218 ASN A CA 1
ATOM 1772 C C . ASN A 1 218 ? -6.606 4.440 25.033 1.00 94.62 218 ASN A C 1
ATOM 1774 O O . ASN A 1 218 ? -5.442 4.724 24.727 1.00 94.62 218 ASN A O 1
ATOM 1778 N N . SER A 1 219 ? -6.926 3.294 25.634 1.00 93.19 219 SER A N 1
ATOM 1779 C CA . SER A 1 219 ? -5.977 2.214 25.902 1.00 93.19 219 SER A CA 1
ATOM 1780 C C . SER A 1 219 ? -5.396 1.663 24.596 1.00 93.19 219 SER A C 1
ATOM 1782 O O . SER A 1 219 ? -4.172 1.585 24.451 1.00 93.19 219 SER A O 1
ATOM 1784 N N . ILE A 1 220 ? -6.248 1.396 23.599 1.00 93.31 220 ILE A N 1
ATOM 1785 C CA . ILE A 1 220 ? -5.829 0.971 22.254 1.00 93.31 220 ILE A CA 1
ATOM 1786 C C . ILE A 1 220 ? -4.950 2.040 21.593 1.00 93.31 220 ILE A C 1
ATOM 1788 O O . ILE A 1 220 ? -3.859 1.716 21.125 1.00 93.31 220 ILE A O 1
ATOM 1792 N N . ILE A 1 221 ? -5.361 3.319 21.599 1.00 92.62 221 ILE A N 1
ATOM 1793 C CA . ILE A 1 221 ? -4.558 4.421 21.028 1.00 92.62 221 ILE A CA 1
ATOM 1794 C C . ILE A 1 221 ? -3.162 4.450 21.659 1.00 92.62 221 ILE A C 1
ATOM 1796 O O . ILE A 1 221 ? -2.157 4.534 20.953 1.00 92.62 221 ILE A O 1
ATOM 1800 N N . SER A 1 222 ? -3.091 4.393 22.989 1.00 91.75 222 SER A N 1
ATOM 1801 C CA . SER A 1 222 ? -1.829 4.480 23.731 1.00 91.75 222 SER A CA 1
ATOM 1802 C C . SER A 1 222 ? -0.909 3.302 23.415 1.00 91.75 222 SER A C 1
ATOM 1804 O O . SER A 1 222 ? 0.291 3.483 23.207 1.00 91.75 222 SER A O 1
ATOM 1806 N N . SER A 1 223 ? -1.489 2.107 23.320 1.00 90.44 223 SER A N 1
ATOM 1807 C CA . SER A 1 223 ? -0.803 0.876 22.941 1.00 90.44 223 SER A CA 1
ATOM 1808 C C . SER A 1 223 ? -0.219 0.959 21.531 1.00 90.44 223 SER A C 1
ATOM 1810 O O . SER A 1 223 ? 0.986 0.809 21.334 1.00 90.44 223 SER A O 1
ATOM 1812 N N . VAL A 1 224 ? -1.058 1.317 20.562 1.00 89.56 224 VAL A N 1
ATOM 1813 C CA . VAL A 1 224 ? -0.705 1.421 19.145 1.00 89.56 224 VAL A CA 1
ATOM 1814 C C . VAL A 1 224 ? 0.350 2.503 18.913 1.00 89.56 224 VAL A C 1
ATOM 1816 O O . VAL A 1 224 ? 1.324 2.260 18.204 1.00 89.56 224 VAL A O 1
ATOM 1819 N N . LYS A 1 225 ? 0.244 3.663 19.571 1.00 87.00 225 LYS A N 1
ATOM 1820 C CA . LYS A 1 225 ? 1.272 4.716 19.497 1.00 87.00 225 LYS A CA 1
ATOM 1821 C C . LYS A 1 225 ? 2.619 4.278 20.069 1.00 87.00 225 LYS A C 1
ATOM 1823 O O . LYS A 1 225 ? 3.652 4.650 19.523 1.00 87.00 225 LYS A O 1
ATOM 1828 N N . LYS A 1 226 ? 2.617 3.511 21.163 1.00 88.06 226 LYS A N 1
ATOM 1829 C CA . LYS A 1 226 ? 3.843 3.097 21.859 1.00 88.06 226 LYS A CA 1
ATOM 1830 C C . LYS A 1 226 ? 4.519 1.883 21.219 1.00 88.06 226 LYS A C 1
ATOM 1832 O O . LYS A 1 226 ? 5.743 1.810 21.212 1.00 88.06 226 LYS A O 1
ATOM 1837 N N . TYR A 1 227 ? 3.737 0.933 20.712 1.00 85.12 227 TYR A N 1
ATOM 1838 C CA . TYR A 1 227 ? 4.218 -0.385 20.286 1.00 85.12 227 TYR A CA 1
ATOM 1839 C C . TYR A 1 227 ? 3.958 -0.699 18.806 1.00 85.12 227 TYR A C 1
ATOM 1841 O O . TYR A 1 227 ? 4.330 -1.776 18.345 1.00 85.12 227 TYR A O 1
ATOM 1849 N N . GLY A 1 228 ? 3.287 0.190 18.066 1.00 81.25 228 GLY A N 1
ATOM 1850 C CA . GLY A 1 228 ? 2.882 -0.028 16.670 1.00 81.25 228 GLY A CA 1
ATOM 1851 C C . GLY A 1 228 ? 1.699 -0.989 16.495 1.00 81.25 228 GLY A C 1
ATOM 1852 O O . GLY A 1 228 ? 1.237 -1.196 15.379 1.00 81.25 228 GLY A O 1
ATOM 1853 N N . LYS A 1 229 ? 1.192 -1.577 17.582 1.00 85.06 229 LYS A N 1
ATOM 1854 C CA . LYS A 1 229 ? 0.074 -2.529 17.594 1.00 85.06 229 LYS A CA 1
ATOM 1855 C C . LYS A 1 229 ? -0.673 -2.468 18.920 1.00 85.06 229 LYS A C 1
ATOM 1857 O O . LYS A 1 229 ? -0.109 -2.023 19.918 1.00 85.06 229 LYS A O 1
ATOM 1862 N N . ASN A 1 230 ? -1.909 -2.961 18.935 1.00 88.62 230 ASN A N 1
ATOM 1863 C CA . ASN A 1 230 ? -2.642 -3.148 20.178 1.00 88.62 230 ASN A CA 1
ATOM 1864 C C . ASN A 1 230 ? -2.117 -4.384 20.930 1.00 88.62 230 ASN A C 1
ATOM 1866 O O . ASN A 1 230 ? -1.964 -5.457 20.347 1.00 88.62 230 ASN A O 1
ATOM 1870 N N . ILE A 1 231 ? -1.850 -4.228 22.225 1.00 88.06 231 I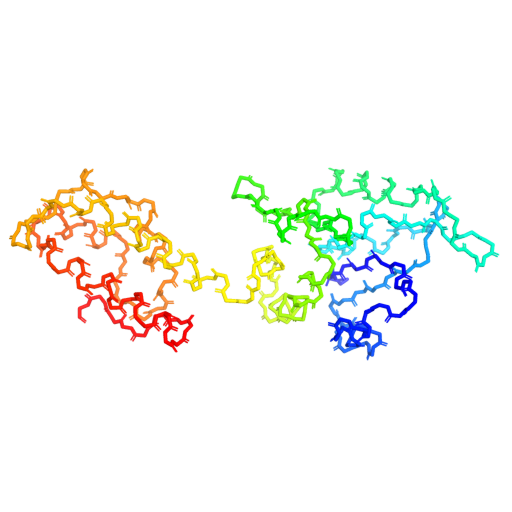LE A N 1
ATOM 1871 C CA . ILE A 1 231 ? -1.504 -5.327 23.143 1.00 88.06 231 ILE A CA 1
ATOM 1872 C C . ILE A 1 231 ? -2.504 -5.473 24.295 1.00 88.06 231 ILE A C 1
ATOM 1874 O O . ILE A 1 231 ? -2.290 -6.308 25.167 1.00 88.06 231 ILE A O 1
ATOM 1878 N N . ASN A 1 232 ? -3.561 -4.658 24.308 1.00 88.19 232 ASN A N 1
ATOM 1879 C CA . ASN A 1 232 ? -4.553 -4.629 25.375 1.00 88.19 232 ASN A CA 1
ATOM 1880 C C . ASN A 1 232 ? -5.816 -5.392 24.954 1.00 88.19 232 ASN A C 1
ATOM 1882 O O . ASN A 1 232 ? -6.246 -5.296 23.800 1.00 88.19 232 ASN A O 1
ATOM 1886 N N . SER A 1 233 ? -6.417 -6.111 25.897 1.00 89.56 233 SER A N 1
ATOM 1887 C CA . SER A 1 233 ? -7.767 -6.661 25.776 1.00 89.56 233 SER A CA 1
ATOM 1888 C C . SER A 1 233 ? -8.822 -5.556 25.862 1.00 89.56 233 SER A C 1
ATOM 1890 O O . SER A 1 233 ? -8.536 -4.421 26.249 1.00 89.56 233 SER A O 1
ATOM 1892 N N . TRP A 1 234 ? -10.050 -5.890 25.465 1.00 87.38 234 TRP A N 1
ATOM 1893 C CA . TRP A 1 234 ? -11.212 -5.020 25.646 1.00 87.38 234 TRP A CA 1
ATOM 1894 C C . TRP A 1 234 ? -11.669 -4.899 27.106 1.00 87.38 234 TRP A C 1
ATOM 1896 O O . TRP A 1 234 ? -12.314 -3.916 27.461 1.00 87.38 234 TRP A O 1
ATOM 1906 N N . GLU A 1 235 ? -11.337 -5.885 27.937 1.00 77.62 235 GLU A N 1
ATOM 1907 C CA . GLU A 1 235 ? -11.623 -5.927 29.377 1.00 77.62 235 GLU A CA 1
ATOM 1908 C C . GLU A 1 235 ? -10.329 -5.899 30.188 1.00 77.62 235 GLU A C 1
ATOM 1910 O O . GLU A 1 235 ? -9.362 -6.586 29.768 1.00 77.62 235 GLU A O 1
#

Sequence (235 aa):
MKKIILIDDNNKNQRAVYGASFVDEDFYADVLYHVEKLNSQSDLSFLNDAVCVMLHDSLEDYINGEFVFSSHKAKERIEDYIQETGVPYVLFSDGHSITAEWREETPNVVYSIKKSEFYLHLKDFISYFKKCGNIDMRIIAYGKDFLRDLICKWCQLIIHDLNGLTTNEYIDISCINKKALRQVIGNSQPQIGISFDEIMCKIEDQEITVGQMRTNINSIISSVKKYGKNINSWE

Secondary structure (DSSP, 8-state):
--EEEEE---GGGHHHHTT-TTTTTTTTTTTEEEE----TT---GGGGGEEEEEEETTPPEEETTEEETT--HHHHHHHHHHHHH---EEEEETT-SSSEEEETTEEEEEEEEEHHHHHHHHHHHHHHHHHHS---HHHHHH-TTHHHHHHHHHHHHHHHHTTT--TTSBPPGGGS-HHHHHHHHHHTTTTT---HHHHHHHHHTT--BHHHHHHHHHHHHHHHHHHSS------

Foldseek 3Di:
DAAEEEEAQCPPVVCVVLVNCCLVVCVLVVHYDYDRAAALPDDPVVCVRYQEYEHAQLRFHHDPNDGDHPHCNRVVVVVVVCVVPVRQYEYEYCPFPDQWDADPVSQSYTPYHYPSLQSVQVVVQSVCCVVPVDHGVQCSRPNPLSLLVLLLVLLVQQVVLCPPPDQAFQDDPVSGDLVSLQSNQVQQPDQQVDHSVRVVVCSVVSNDGSNLSNVQSVQQNVCCVVPSHRNHYSD

Organism: NCBI:txid880074

pLDDT: mean 92.11, std 5.28, range [60.5, 98.44]